Protein AF-A0A4Y7L667-F1 (afdb_monomer)

InterPro domains:
  IPR001005 SANT/Myb domain [PS50090] (50-89)
  IPR001005 SANT/Myb domain [SM00717] (44-91)
  IPR009057 Homedomain-like superfamily [SSF46689] (50-91)
  IPR017930 Myb domain [PS51294] (51-93)
  IPR047240 Pre-mRNA splicing factor component CDC5L/Cef1, second SANT/myb-like domain [cd11659] (50-92)
  IPR047242 Pre-mRNA splicing factor component CDC5L/Cef1 [PTHR45885] (50-177)

Foldseek 3Di:
DDDDDPDPDPDPDDDDPPDPPDDDDDDDDDDPDPDPQAPDPPACPDDDDPVLLVLLVVVCVVDPPPLCVSCVVSVHDSVVSVVSNVVVVCVVVPVPVPPPDVPPDDVPDADVVGDDPRPSNDPDDDDDPDDDPVVVVVVVVVVVVVVPPDDPVRVVVVVVVVVVVVVVVVVVVVVVVPD

Solvent-accessible surface area (backbone atoms only — not comparable to full-atom values): 12038 Å² total; per-residue (Å²): 136,83,90,82,82,94,82,86,82,89,88,79,88,82,91,79,92,84,69,92,82,77,82,80,85,85,80,84,91,77,82,88,71,93,50,93,64,71,78,68,84,83,58,81,84,70,76,86,49,70,70,57,51,54,50,49,55,51,46,48,71,75,44,69,92,44,44,67,62,52,14,65,73,73,67,50,54,39,66,60,51,48,59,48,50,50,52,53,50,39,64,70,70,67,56,63,96,73,67,82,48,100,80,63,80,57,90,85,56,76,54,94,90,55,77,70,95,61,66,56,76,52,79,82,74,82,79,68,93,76,70,54,70,67,60,51,48,52,52,52,51,51,52,53,56,71,70,56,79,72,52,71,69,54,53,50,53,54,51,51,52,53,53,50,52,52,50,52,50,52,52,51,50,52,52,68,77,57,120

Mean predicted aligned error: 16.85 Å

Nearest PDB structures (foldseek):
  8ro2-assembly1_L  TM=8.621E-01  e=1.641E-11  Homo sapiens
  6id1-assembly1_L  TM=8.630E-01  e=1.991E-11  Homo sapiens
  8ro0-assembly1_L  TM=8.306E-01  e=1.376E-10  Caenorhabditis elegans
  8ro1-assembly1_L  TM=8.067E-01  e=1.399E-09  Caenorhabditis elegans
  7b9v-assembly1_O  TM=8.726E-01  e=1.340E-04  Saccharomyces cerevisiae

Radius of gyration: 31.45 Å; Cα contacts (8 Å, |Δi|>4): 50; chains: 1; bounding box: 74×37×86 Å

pLDDT: mean 73.47, std 20.64, range [33.66, 97.5]

Organism: Papaver somniferum (NCBI:txid3469)

Structure (mmCIF, N/CA/C/O backbone):
data_AF-A0A4Y7L667-F1
#
_entry.id   AF-A0A4Y7L667-F1
#
loop_
_atom_site.group_PDB
_atom_site.id
_atom_site.type_symbol
_atom_site.label_atom_id
_atom_site.label_alt_id
_atom_site.label_comp_id
_atom_site.label_asym_id
_atom_site.label_entity_id
_atom_site.label_seq_id
_atom_site.pdbx_PDB_ins_code
_atom_site.Cartn_x
_atom_site.Cartn_y
_atom_site.Cartn_z
_atom_site.occupancy
_atom_site.B_iso_or_equiv
_atom_site.auth_seq_id
_atom_site.auth_comp_id
_atom_site.auth_asym_id
_atom_site.auth_atom_id
_atom_site.pdbx_PDB_model_num
ATOM 1 N N . MET A 1 1 ? -31.384 -23.086 54.975 1.00 34.12 1 MET A N 1
ATOM 2 C CA . MET A 1 1 ? -30.043 -23.575 54.600 1.00 34.12 1 MET A CA 1
ATOM 3 C C . MET A 1 1 ? -29.961 -23.589 53.085 1.00 34.12 1 MET A C 1
ATOM 5 O O . MET A 1 1 ? -30.818 -24.192 52.464 1.00 34.12 1 MET A O 1
ATOM 9 N N . ASN A 1 2 ? -28.959 -22.883 52.563 1.00 35.22 2 ASN A N 1
ATOM 10 C CA . ASN A 1 2 ? -28.368 -22.946 51.224 1.00 35.22 2 ASN A CA 1
ATOM 11 C C . ASN A 1 2 ? -29.239 -22.677 49.982 1.00 35.22 2 ASN A C 1
ATOM 13 O O . ASN A 1 2 ? -30.039 -23.487 49.528 1.00 35.22 2 ASN A O 1
ATOM 17 N N . PHE A 1 3 ? -28.945 -21.500 49.425 1.00 40.81 3 PHE A N 1
ATOM 18 C CA . PHE A 1 3 ? -29.174 -21.017 48.073 1.00 40.81 3 PHE A CA 1
ATOM 19 C C . PHE A 1 3 ? -28.638 -21.973 47.001 1.00 40.81 3 PHE A C 1
ATOM 21 O O . PHE A 1 3 ? -27.522 -22.471 47.133 1.00 40.81 3 PHE A O 1
ATOM 28 N N . SER A 1 4 ? -29.377 -22.111 45.897 1.00 39.78 4 SER A N 1
ATOM 29 C CA . SER A 1 4 ? -28.844 -22.189 44.526 1.00 39.78 4 SER A CA 1
ATOM 30 C C . SER A 1 4 ? -30.013 -22.101 43.543 1.00 39.78 4 SER A C 1
ATOM 32 O O . SER A 1 4 ? -30.680 -23.092 43.269 1.00 39.78 4 SER A O 1
ATOM 34 N N . ASN A 1 5 ? -30.289 -20.888 43.062 1.00 40.56 5 ASN A N 1
ATOM 35 C CA . ASN A 1 5 ? -31.185 -20.647 41.933 1.00 40.56 5 ASN A CA 1
ATOM 36 C C . ASN A 1 5 ? -30.332 -20.657 40.644 1.00 40.56 5 ASN A C 1
ATOM 38 O O . ASN A 1 5 ? -29.382 -19.872 40.571 1.00 40.56 5 ASN A O 1
ATOM 42 N N . PRO A 1 6 ? -30.592 -21.538 39.662 1.00 44.72 6 PRO A N 1
ATOM 43 C CA . PRO A 1 6 ? -29.789 -21.656 38.450 1.00 44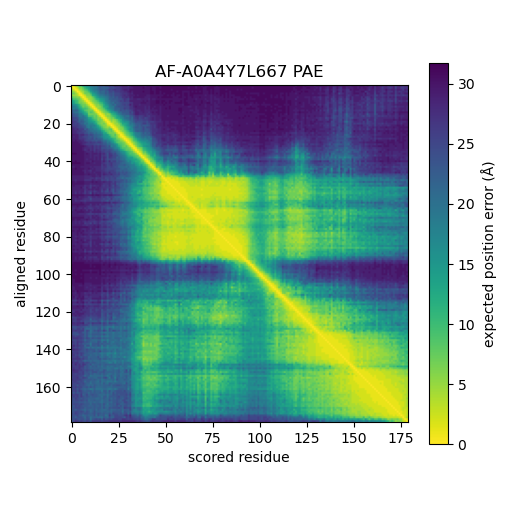.72 6 PRO A CA 1
ATOM 44 C C . PRO A 1 6 ? -30.289 -20.683 37.369 1.00 44.72 6 PRO A C 1
ATOM 46 O O . PRO A 1 6 ? -30.982 -21.075 36.439 1.00 44.72 6 PRO A O 1
ATOM 49 N N . GLU A 1 7 ? -29.921 -19.407 37.476 1.00 41.88 7 GLU A N 1
ATOM 50 C CA . GLU A 1 7 ? -30.155 -18.390 36.434 1.00 41.88 7 GLU A CA 1
ATOM 51 C C . GLU A 1 7 ? -28.829 -17.754 35.990 1.00 41.88 7 GLU A C 1
ATOM 53 O O . GLU A 1 7 ? -28.589 -16.570 36.183 1.00 41.88 7 GLU A O 1
ATOM 58 N N . LEU A 1 8 ? -27.926 -18.541 35.402 1.00 48.78 8 LEU A N 1
ATOM 59 C CA . LEU A 1 8 ? -26.775 -18.010 34.660 1.00 48.78 8 LEU A CA 1
ATOM 60 C C . LEU A 1 8 ? -26.368 -18.979 33.550 1.00 48.78 8 LEU A C 1
ATOM 62 O O . LEU A 1 8 ? -25.343 -19.644 33.627 1.00 48.78 8 LEU A O 1
ATOM 66 N N . GLN A 1 9 ? -27.195 -19.053 32.516 1.00 43.69 9 GLN A N 1
ATOM 67 C CA . GLN A 1 9 ? -26.834 -19.409 31.144 1.00 43.69 9 GLN A CA 1
ATOM 68 C C . GLN A 1 9 ? -28.092 -19.155 30.310 1.00 43.69 9 GLN A C 1
ATOM 70 O O . GLN A 1 9 ? -29.182 -19.469 30.771 1.00 43.69 9 GLN A O 1
ATOM 75 N N . ASN A 1 10 ? -27.946 -18.583 29.112 1.00 42.00 10 ASN A N 1
ATOM 76 C CA . ASN A 1 10 ? -29.001 -18.290 28.119 1.00 42.00 10 ASN A CA 1
ATOM 77 C C . ASN A 1 10 ? -29.462 -16.824 28.024 1.00 42.00 10 ASN A C 1
ATOM 79 O O . ASN A 1 10 ? -30.653 -16.561 27.919 1.00 42.00 10 ASN A O 1
ATOM 83 N N . MET A 1 11 ? -28.537 -15.863 27.946 1.00 37.81 11 MET A N 1
ATOM 84 C CA . MET A 1 11 ? -28.806 -14.585 27.262 1.00 37.81 11 MET A CA 1
ATOM 85 C C . MET A 1 11 ? -27.555 -14.112 26.513 1.00 37.81 11 MET A C 1
ATOM 87 O O . MET A 1 11 ? -26.950 -13.097 26.843 1.00 37.81 11 MET A O 1
ATOM 91 N N . THR A 1 12 ? -27.155 -14.860 25.485 1.00 41.09 12 THR A N 1
ATOM 92 C CA . THR A 1 12 ? -26.144 -14.412 24.520 1.00 41.09 12 THR A CA 1
ATOM 93 C C . THR A 1 12 ? -26.738 -14.510 23.117 1.00 41.09 12 THR A C 1
ATOM 95 O O . THR A 1 12 ? -26.912 -15.591 22.570 1.00 41.09 12 THR A O 1
ATOM 98 N N . VAL A 1 13 ? -27.043 -13.331 22.567 1.00 42.16 13 VAL A N 1
ATOM 99 C CA . VAL A 1 13 ? -27.114 -12.999 21.135 1.00 42.16 13 VAL A CA 1
ATOM 100 C C . VAL A 1 13 ? -28.155 -13.759 20.305 1.00 42.16 13 VAL A C 1
ATOM 102 O O . VAL A 1 13 ? -27.834 -14.643 19.519 1.00 42.16 13 VAL A O 1
ATOM 105 N N . THR A 1 14 ? -29.406 -13.306 20.365 1.00 48.34 14 THR A N 1
ATOM 106 C CA . THR A 1 14 ? -30.308 -13.394 19.207 1.00 48.34 14 THR A CA 1
ATOM 107 C C . THR A 1 14 ? -30.988 -12.040 19.000 1.00 48.34 14 THR A C 1
ATOM 109 O O . THR A 1 14 ? -31.267 -11.329 19.962 1.00 48.34 14 THR A O 1
ATOM 112 N N . SER A 1 15 ? -31.229 -11.699 17.734 1.00 43.53 15 SER A N 1
ATOM 113 C CA . SER A 1 15 ? -31.757 -10.436 17.182 1.00 43.53 15 SER A CA 1
ATOM 114 C C . SER A 1 15 ? -30.711 -9.344 16.901 1.00 43.53 15 SER A C 1
ATOM 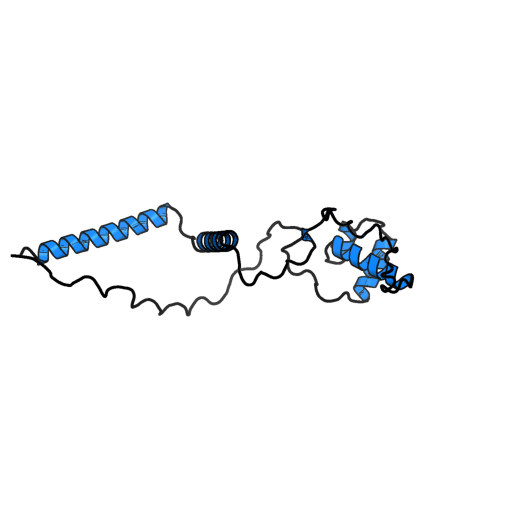116 O O . SER A 1 15 ? -30.155 -8.702 17.783 1.00 43.53 15 SER A O 1
ATOM 118 N N . GLY A 1 16 ? -30.426 -9.166 15.610 1.00 40.12 16 GLY A N 1
ATOM 119 C CA . GLY A 1 16 ? -29.479 -8.177 15.091 1.00 40.12 16 GLY A CA 1
ATOM 120 C C . GLY A 1 16 ? -28.890 -8.521 13.717 1.00 40.12 16 GLY A C 1
ATOM 121 O O . GLY A 1 16 ? -28.178 -7.703 13.148 1.00 40.12 16 GLY A O 1
ATOM 122 N N . LEU A 1 17 ? -29.196 -9.702 13.163 1.00 41.47 17 LEU A N 1
ATOM 123 C CA . LEU A 1 17 ? -28.811 -10.128 11.807 1.00 41.47 17 LEU A CA 1
ATOM 124 C C . LEU A 1 17 ? -29.807 -9.700 10.710 1.00 41.47 17 LEU A C 1
ATOM 126 O O . LEU A 1 17 ? -29.826 -10.284 9.634 1.00 41.47 17 LEU A O 1
ATOM 130 N N . GLU A 1 18 ? -30.596 -8.649 10.933 1.00 37.75 18 GLU A N 1
ATOM 131 C CA . GLU A 1 18 ? -31.487 -8.080 9.912 1.00 37.75 18 GLU A CA 1
ATOM 132 C C . GLU A 1 18 ? -31.238 -6.577 9.754 1.00 37.75 18 GLU A C 1
ATOM 134 O O . GLU A 1 18 ? -32.031 -5.737 10.167 1.00 37.75 18 GLU A O 1
ATOM 139 N N . SER A 1 19 ? -30.086 -6.216 9.184 1.00 40.22 19 SER A N 1
ATOM 140 C CA . SER A 1 19 ? -29.905 -4.896 8.543 1.00 40.22 19 SER A CA 1
ATOM 141 C C . SER A 1 19 ? -28.673 -4.780 7.640 1.00 40.22 19 SER A C 1
ATOM 143 O O . SER A 1 19 ? -28.334 -3.688 7.192 1.00 40.22 19 SER A O 1
ATOM 145 N N . LEU A 1 20 ? -28.006 -5.884 7.291 1.00 42.19 20 LEU A N 1
ATOM 146 C CA . LEU A 1 20 ? -26.882 -5.868 6.345 1.00 42.19 20 LEU A CA 1
ATOM 147 C C . LEU A 1 20 ? -27.336 -6.063 4.892 1.00 42.19 20 LEU A C 1
ATOM 149 O O . LEU A 1 20 ? -26.767 -6.878 4.175 1.00 42.19 20 LEU A O 1
ATOM 153 N N . HIS A 1 21 ? -28.361 -5.335 4.440 1.00 42.72 21 HIS A N 1
ATOM 154 C CA . HIS A 1 21 ? -28.756 -5.391 3.024 1.00 42.72 21 HIS A CA 1
ATOM 155 C C . HIS A 1 21 ? -29.062 -4.050 2.358 1.00 42.72 21 HIS A C 1
ATOM 157 O O . HIS A 1 21 ? -29.591 -4.018 1.252 1.00 42.72 21 HIS A O 1
ATOM 163 N N . TYR A 1 22 ? -28.668 -2.937 2.972 1.00 45.50 22 TYR A N 1
ATOM 164 C CA . TYR A 1 22 ? -28.760 -1.630 2.330 1.00 45.50 22 TYR A CA 1
ATOM 165 C C . TYR A 1 22 ? -27.565 -0.776 2.723 1.00 45.50 22 TYR A C 1
ATOM 167 O O . TYR A 1 22 ? -27.611 -0.104 3.735 1.00 45.50 22 TYR A O 1
ATOM 175 N N . PHE A 1 23 ? -26.487 -0.830 1.943 1.00 35.88 23 PHE A N 1
ATOM 176 C CA . PHE A 1 23 ? -25.650 0.332 1.615 1.00 35.88 23 PHE A CA 1
ATOM 177 C C . PHE A 1 23 ? -24.760 -0.065 0.435 1.00 35.88 23 PHE A C 1
ATOM 179 O O . PHE A 1 23 ? -23.574 -0.367 0.553 1.00 35.88 23 PHE A O 1
ATOM 186 N N . HIS A 1 24 ? -25.402 -0.134 -0.729 1.00 42.88 24 HIS A N 1
ATOM 187 C CA . HIS A 1 24 ? -24.717 -0.192 -2.007 1.00 42.88 24 HIS A CA 1
ATOM 188 C C . HIS A 1 24 ? -23.981 1.140 -2.223 1.00 42.88 24 HIS A C 1
ATOM 190 O O . HIS A 1 24 ? -24.572 2.207 -2.084 1.00 42.88 24 HIS A O 1
ATOM 196 N N . ALA A 1 25 ? -22.685 1.021 -2.505 1.00 50.41 25 ALA A N 1
ATOM 197 C CA . ALA A 1 25 ? -21.826 1.907 -3.283 1.00 50.41 25 ALA A CA 1
ATOM 198 C C . ALA A 1 25 ? -22.241 3.384 -3.449 1.00 50.41 25 ALA A C 1
ATOM 200 O O . ALA A 1 25 ? -23.166 3.702 -4.189 1.00 50.41 25 ALA A O 1
ATOM 201 N N . ASN A 1 26 ? -21.426 4.283 -2.890 1.00 46.47 26 ASN A N 1
ATOM 202 C CA . ASN A 1 26 ? -20.897 5.447 -3.612 1.00 46.47 26 ASN A CA 1
ATOM 203 C C . ASN A 1 26 ? -19.818 6.132 -2.760 1.00 46.47 26 ASN A C 1
ATOM 205 O O . ASN A 1 26 ? -20.113 7.020 -1.963 1.00 46.47 26 ASN A O 1
ATOM 209 N N . LEU A 1 27 ? -18.555 5.721 -2.925 1.00 39.09 27 LEU A N 1
ATOM 210 C CA . LEU A 1 27 ? -17.428 6.573 -2.542 1.00 39.09 27 LEU A CA 1
ATOM 211 C C . LEU A 1 27 ? -16.941 7.322 -3.790 1.00 39.09 27 LEU A C 1
ATOM 213 O O . LEU A 1 27 ? -16.578 6.670 -4.772 1.00 39.09 27 LEU A O 1
ATOM 217 N N . PRO A 1 28 ? -16.904 8.667 -3.770 1.00 38.81 28 PRO A N 1
ATOM 218 C CA . PRO A 1 28 ? -16.330 9.439 -4.851 1.00 38.81 28 PRO A CA 1
ATOM 219 C C . PRO A 1 28 ? -14.815 9.228 -4.894 1.00 38.81 28 PRO A C 1
ATOM 221 O O . PRO A 1 28 ? -14.070 9.449 -3.938 1.00 38.81 28 PRO A O 1
ATOM 224 N N . PHE A 1 29 ? -14.395 8.774 -6.064 1.00 46.88 29 PHE A N 1
ATOM 225 C CA . PHE A 1 29 ? -13.050 8.768 -6.599 1.00 46.88 29 PHE A CA 1
ATOM 226 C C . PHE A 1 29 ? -12.396 10.151 -6.432 1.00 46.88 29 PHE A C 1
ATOM 228 O O . PHE A 1 29 ? -12.760 11.063 -7.157 1.00 46.88 29 PHE A O 1
ATOM 235 N N . THR A 1 30 ? -11.478 10.307 -5.470 1.00 43.84 30 THR A N 1
ATOM 236 C CA . THR A 1 30 ? -10.195 11.045 -5.579 1.00 43.84 30 THR A CA 1
ATOM 237 C C . THR A 1 30 ? -9.517 11.117 -4.204 1.00 43.84 30 THR A C 1
ATOM 239 O O . THR A 1 30 ? -9.549 12.142 -3.527 1.00 43.84 30 THR A O 1
ATOM 242 N N . ALA A 1 31 ? -8.859 10.039 -3.777 1.00 33.66 31 ALA A N 1
ATOM 243 C CA . ALA A 1 31 ? -7.855 10.130 -2.720 1.00 33.66 31 ALA A CA 1
ATOM 244 C C . ALA A 1 31 ? -6.478 10.186 -3.387 1.00 33.66 31 ALA A C 1
ATOM 246 O O . ALA A 1 31 ? -5.959 9.182 -3.874 1.00 33.66 31 ALA A O 1
ATOM 247 N N . LYS A 1 32 ? -5.899 11.389 -3.447 1.00 43.53 32 LYS A N 1
ATOM 248 C CA . LYS A 1 32 ? -4.503 11.615 -3.831 1.00 43.53 32 LYS A CA 1
ATOM 249 C C . LYS A 1 32 ? -3.617 11.102 -2.690 1.00 43.53 32 LYS A C 1
ATOM 251 O O . LYS A 1 32 ? 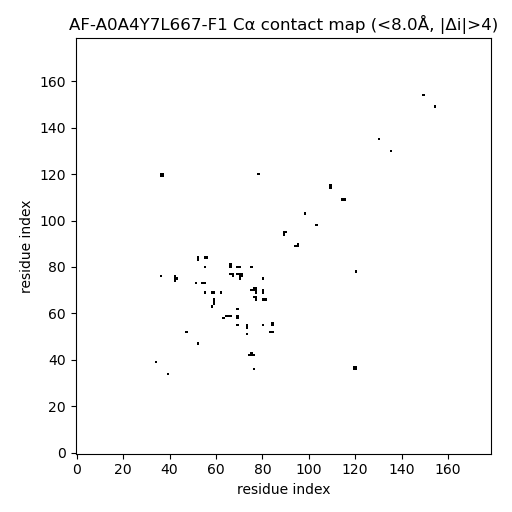-3.176 11.874 -1.848 1.00 43.53 32 LYS A O 1
ATOM 256 N N . LEU A 1 33 ? -3.416 9.788 -2.617 1.00 39.00 33 LEU A N 1
ATOM 257 C CA . LEU A 1 33 ? -2.469 9.193 -1.680 1.00 39.00 33 LEU A CA 1
ATOM 258 C C . LEU A 1 33 ? -1.057 9.361 -2.248 1.00 39.00 33 LEU A C 1
ATOM 260 O O . LEU A 1 33 ? -0.720 8.830 -3.307 1.00 39.00 33 LEU A O 1
ATOM 264 N N . GLY A 1 34 ? -0.255 10.166 -1.550 1.00 40.50 34 GLY A N 1
ATOM 265 C CA . GLY A 1 34 ? 1.173 10.318 -1.786 1.00 40.50 34 GLY A CA 1
ATOM 266 C C . GLY A 1 34 ? 1.885 8.998 -1.515 1.00 40.50 34 GLY A C 1
ATOM 267 O O . GLY A 1 34 ? 2.142 8.645 -0.372 1.00 40.50 34 GLY A O 1
ATOM 268 N N . GLY A 1 35 ? 2.168 8.273 -2.587 1.00 43.62 35 GLY A N 1
ATOM 269 C CA . GLY A 1 35 ? 2.917 7.024 -2.596 1.00 43.62 35 GLY A CA 1
ATOM 270 C C . GLY A 1 35 ? 3.403 6.785 -4.016 1.00 43.62 35 GLY A C 1
ATOM 271 O O . GLY A 1 35 ? 2.891 5.921 -4.727 1.00 43.62 35 GLY A O 1
ATOM 272 N N . ALA A 1 36 ? 4.316 7.641 -4.477 1.00 53.16 36 ALA A N 1
ATOM 273 C CA . ALA A 1 36 ? 4.997 7.417 -5.740 1.00 53.16 36 ALA A CA 1
ATOM 274 C C . ALA A 1 36 ? 5.798 6.116 -5.605 1.00 53.16 36 ALA A C 1
ATOM 276 O O . ALA A 1 36 ? 6.613 6.008 -4.696 1.00 53.16 36 ALA A O 1
ATOM 277 N N . ASN A 1 37 ? 5.549 5.167 -6.512 1.00 54.69 37 ASN A N 1
ATOM 278 C CA . ASN A 1 37 ? 6.310 3.927 -6.729 1.00 54.69 37 ASN A CA 1
ATOM 279 C C . ASN A 1 37 ? 5.826 2.635 -6.038 1.00 54.69 37 ASN A C 1
ATOM 281 O O . ASN A 1 37 ? 6.630 1.731 -5.879 1.00 54.69 37 ASN A O 1
ATOM 285 N N . GLY A 1 38 ? 4.538 2.461 -5.707 1.00 50.97 38 GLY A N 1
ATOM 286 C CA . GLY A 1 38 ? 4.094 1.106 -5.309 1.00 50.97 38 GLY A CA 1
ATOM 287 C C . GLY A 1 38 ? 2.597 0.821 -5.219 1.00 50.97 38 GLY A C 1
ATOM 288 O O . GLY A 1 38 ? 2.191 -0.321 -5.404 1.00 50.97 38 GLY A O 1
ATOM 289 N N . LEU A 1 39 ? 1.751 1.829 -4.982 1.00 49.50 39 LEU A N 1
ATOM 290 C CA . LEU A 1 39 ? 0.321 1.599 -4.696 1.00 49.50 39 LEU A CA 1
ATOM 291 C C . LEU A 1 39 ? -0.646 2.354 -5.623 1.00 49.50 39 LEU A C 1
ATOM 293 O O . LEU A 1 39 ? -1.848 2.391 -5.374 1.00 49.50 39 LEU A O 1
ATOM 297 N N . ILE A 1 40 ? -0.150 2.924 -6.724 1.00 52.06 40 ILE A N 1
ATOM 298 C CA . ILE A 1 40 ? -0.985 3.585 -7.734 1.00 52.06 40 ILE A CA 1
ATOM 299 C C . ILE A 1 40 ? -1.347 2.561 -8.818 1.00 52.06 40 ILE A C 1
ATOM 301 O O . ILE A 1 40 ? -0.554 2.268 -9.710 1.00 52.06 40 ILE A O 1
ATOM 305 N N . LEU A 1 41 ? -2.561 2.016 -8.768 1.00 48.50 41 LEU A N 1
ATOM 306 C CA . LEU A 1 41 ? -3.203 1.424 -9.947 1.00 48.50 41 LEU A CA 1
ATOM 307 C C . LEU A 1 41 ? -4.012 2.545 -10.615 1.00 48.50 41 LEU A C 1
ATOM 309 O O . LEU A 1 41 ? -4.896 3.098 -9.964 1.00 48.50 41 LEU A O 1
ATOM 313 N N . PRO A 1 42 ? -3.661 2.952 -11.852 1.00 50.03 42 PRO A N 1
ATOM 314 C CA . PRO A 1 42 ? -3.638 2.063 -13.007 1.00 50.03 42 PRO A CA 1
ATOM 315 C C . PRO A 1 42 ? -2.362 2.236 -13.849 1.00 50.03 42 PRO A C 1
ATOM 317 O O . PRO A 1 42 ? -2.369 2.872 -14.899 1.00 50.03 42 PRO A O 1
ATOM 320 N N . LEU A 1 43 ? -1.245 1.645 -13.430 1.00 55.78 43 LEU A N 1
ATOM 321 C CA . LEU A 1 43 ? -0.160 1.389 -14.377 1.00 55.78 43 LEU A CA 1
ATOM 322 C C . LEU A 1 43 ? -0.566 0.206 -15.258 1.00 55.78 43 LEU A C 1
ATOM 324 O O . LEU A 1 43 ? -0.940 -0.843 -14.728 1.00 55.78 43 LEU A O 1
ATOM 328 N N . LYS A 1 44 ? -0.520 0.384 -16.590 1.00 58.00 44 LYS A N 1
ATOM 329 C CA . LYS A 1 44 ? -0.651 -0.682 -17.600 1.00 58.00 44 LYS A CA 1
ATOM 330 C C . LYS A 1 44 ? 0.350 -1.797 -17.269 1.00 58.00 44 LYS A C 1
ATOM 332 O O . LYS A 1 44 ? 1.477 -1.805 -17.744 1.00 58.00 44 LYS A O 1
ATOM 337 N N . ARG A 1 45 ? -0.060 -2.738 -16.417 1.00 57.28 45 ARG A N 1
ATOM 338 C CA . ARG A 1 45 ? 0.685 -3.970 -16.117 1.00 57.28 45 ARG A CA 1
ATOM 339 C C . ARG A 1 45 ? 0.645 -4.943 -17.293 1.00 57.28 45 ARG A C 1
ATOM 341 O O . ARG A 1 45 ? 1.412 -5.896 -17.330 1.00 57.28 45 ARG A O 1
ATOM 348 N N . LEU A 1 46 ? -0.266 -4.709 -18.233 1.00 52.12 46 LEU A N 1
ATOM 349 C CA . LEU A 1 46 ? -0.566 -5.614 -19.323 1.00 52.12 46 LEU A CA 1
ATOM 350 C C . LEU A 1 46 ? -0.080 -5.004 -20.630 1.00 52.12 46 LEU A C 1
ATOM 352 O O . LEU A 1 46 ? -0.712 -4.102 -21.166 1.00 52.12 46 LEU A O 1
ATOM 356 N N . LEU A 1 47 ? 1.032 -5.574 -21.093 1.00 56.41 47 LEU A N 1
ATOM 357 C CA . LEU A 1 47 ? 1.542 -5.576 -22.461 1.00 56.41 47 LEU A CA 1
ATOM 358 C C . LEU A 1 47 ? 1.924 -4.207 -23.034 1.00 56.41 47 LEU A C 1
ATOM 360 O O . LEU A 1 47 ? 1.173 -3.239 -23.058 1.00 56.41 47 LEU A O 1
ATOM 364 N N . ASN A 1 48 ? 3.146 -4.155 -23.544 1.00 67.62 48 ASN A N 1
ATOM 365 C CA . ASN A 1 48 ? 3.653 -2.984 -24.237 1.00 67.62 48 ASN A CA 1
ATOM 366 C C . ASN A 1 48 ? 3.138 -3.056 -25.667 1.00 67.62 48 ASN A C 1
ATOM 368 O O . ASN A 1 48 ? 3.396 -4.037 -26.368 1.00 67.62 48 ASN A O 1
ATOM 372 N N . GLY A 1 49 ? 2.354 -2.057 -26.066 1.00 78.44 49 GLY A N 1
ATOM 373 C CA . GLY A 1 49 ? 1.939 -1.932 -27.456 1.00 78.44 49 GLY A CA 1
ATOM 374 C C . GLY A 1 49 ? 3.142 -1.562 -28.321 1.00 78.44 49 GLY A C 1
ATOM 375 O O . GLY A 1 49 ? 3.996 -0.791 -27.889 1.00 78.44 49 GLY A O 1
ATOM 376 N N . ARG A 1 50 ? 3.187 -2.053 -29.563 1.00 82.12 50 ARG A N 1
ATOM 377 C CA . ARG A 1 50 ? 4.242 -1.705 -30.531 1.00 82.12 50 ARG A CA 1
ATOM 378 C C . ARG A 1 50 ? 4.431 -0.187 -30.677 1.00 82.12 50 ARG A C 1
ATOM 380 O O . ARG A 1 50 ? 5.551 0.303 -30.676 1.00 82.12 50 ARG A O 1
ATOM 387 N N . GLU A 1 51 ? 3.332 0.562 -30.715 1.00 84.50 51 GLU A N 1
ATOM 388 C CA . GLU A 1 51 ? 3.338 2.029 -30.794 1.00 84.50 51 GLU A CA 1
ATOM 389 C C . GLU A 1 51 ? 3.947 2.700 -29.544 1.00 84.50 51 GLU A C 1
ATOM 391 O O . GLU A 1 51 ? 4.506 3.793 -29.613 1.00 84.50 51 GLU A O 1
ATOM 396 N N . GLU A 1 52 ? 3.819 2.078 -28.369 1.00 86.44 52 GLU A N 1
ATOM 397 C CA . GLU A 1 52 ? 4.427 2.583 -27.132 1.00 86.44 52 GLU A CA 1
ATOM 398 C C . GLU A 1 52 ? 5.940 2.341 -27.131 1.00 86.44 52 GLU A C 1
ATOM 400 O O . GLU A 1 52 ? 6.691 3.209 -26.688 1.00 86.44 52 GLU A O 1
ATOM 405 N N . ASP A 1 53 ? 6.391 1.208 -27.676 1.00 88.44 53 ASP A N 1
ATOM 406 C CA . ASP A 1 53 ? 7.815 0.895 -27.827 1.00 88.44 53 ASP A CA 1
ATOM 407 C C . ASP A 1 53 ? 8.500 1.807 -28.851 1.00 88.44 53 ASP A C 1
ATOM 409 O O . ASP A 1 53 ? 9.590 2.315 -28.595 1.00 88.44 53 ASP A O 1
ATOM 413 N N . GLU A 1 54 ? 7.853 2.068 -29.989 1.00 89.62 54 GLU A N 1
ATOM 414 C CA . GLU A 1 54 ? 8.368 2.985 -31.014 1.00 89.62 54 GLU A CA 1
ATOM 415 C C . GLU A 1 54 ? 8.509 4.412 -30.456 1.00 89.62 54 GLU A C 1
ATOM 417 O O . GLU A 1 54 ? 9.548 5.057 -30.627 1.00 89.62 54 GLU A O 1
ATOM 422 N N . ARG A 1 55 ? 7.509 4.885 -29.696 1.00 89.50 55 ARG A N 1
ATOM 423 C CA . ARG A 1 55 ? 7.579 6.173 -28.986 1.00 89.50 55 ARG A CA 1
ATOM 424 C C . ARG A 1 55 ? 8.676 6.200 -27.923 1.00 89.50 55 ARG A C 1
ATOM 426 O O . ARG A 1 55 ? 9.374 7.206 -27.808 1.00 89.50 55 ARG A O 1
ATOM 433 N N . LEU A 1 56 ? 8.854 5.114 -27.169 1.00 91.31 56 LEU A N 1
ATOM 434 C CA . LEU A 1 56 ? 9.914 4.987 -26.167 1.00 91.31 56 LEU A CA 1
ATOM 435 C C . LEU A 1 56 ? 11.309 5.096 -26.800 1.00 91.31 56 LEU A C 1
ATOM 437 O O . LEU A 1 56 ? 12.140 5.852 -26.298 1.00 91.31 56 LEU A O 1
ATOM 441 N N . LEU A 1 57 ? 11.546 4.392 -27.911 1.00 90.62 57 LEU A N 1
ATOM 442 C CA . LEU A 1 57 ? 12.816 4.423 -28.644 1.00 90.62 57 LEU A CA 1
ATOM 443 C C . LEU A 1 57 ? 13.096 5.794 -29.271 1.00 90.62 57 LEU A C 1
ATOM 445 O O . LEU A 1 57 ? 14.232 6.268 -29.256 1.00 90.62 57 LEU A O 1
ATOM 449 N N . HIS A 1 58 ? 12.069 6.458 -29.803 1.00 91.44 58 HIS A N 1
ATOM 450 C CA . HIS A 1 58 ? 12.224 7.808 -30.335 1.00 91.44 58 HIS A CA 1
ATOM 451 C C . HIS A 1 58 ? 12.604 8.805 -29.232 1.00 91.44 58 HIS A C 1
ATOM 453 O O . HIS A 1 58 ? 13.587 9.537 -29.357 1.00 91.44 58 HIS A O 1
ATOM 459 N N . LEU A 1 59 ? 11.855 8.811 -28.126 1.00 91.81 59 LEU A N 1
ATOM 460 C CA . LEU A 1 59 ? 12.081 9.749 -27.028 1.00 91.81 59 LEU A CA 1
ATOM 461 C C . LEU A 1 59 ? 13.432 9.526 -26.339 1.00 91.81 59 LEU A C 1
ATOM 463 O O . LEU A 1 59 ? 14.086 10.508 -25.988 1.00 91.81 59 LEU A O 1
ATOM 467 N N . SER A 1 60 ? 13.890 8.278 -26.192 1.00 91.19 60 SER A N 1
ATOM 468 C CA . SER A 1 60 ? 15.213 7.989 -25.619 1.00 91.19 60 SER A CA 1
ATOM 469 C C . SER A 1 60 ? 16.358 8.483 -26.506 1.00 91.19 60 SER A C 1
ATOM 471 O O . SER A 1 60 ? 17.412 8.867 -25.994 1.00 91.19 60 SER A O 1
ATOM 473 N N . LYS A 1 61 ? 16.145 8.533 -27.827 1.00 91.00 61 LYS A N 1
ATOM 474 C CA . LYS A 1 61 ? 17.109 9.092 -28.777 1.00 91.00 61 LYS A CA 1
ATOM 475 C C . LYS A 1 61 ? 17.153 10.622 -28.743 1.00 91.00 61 LYS A C 1
ATOM 477 O O . LYS A 1 61 ? 18.234 11.186 -28.888 1.00 91.00 61 LYS A O 1
ATOM 482 N N . VAL A 1 62 ? 16.003 11.279 -28.569 1.00 92.25 62 VAL A N 1
ATOM 483 C CA . VAL A 1 62 ? 15.883 12.751 -28.556 1.00 92.25 62 VAL A CA 1
ATOM 484 C C . VAL A 1 62 ? 16.306 13.349 -27.210 1.00 92.25 62 VAL A C 1
ATOM 486 O O . VAL A 1 62 ? 16.943 14.400 -27.179 1.00 92.25 62 VAL A O 1
ATOM 489 N N . MET A 1 63 ? 15.987 12.685 -26.097 1.00 87.31 63 MET A N 1
ATOM 490 C CA . MET A 1 63 ? 16.312 13.130 -24.739 1.00 87.31 63 MET A CA 1
ATOM 491 C C . MET A 1 63 ? 17.058 12.020 -23.982 1.00 87.31 63 MET A C 1
ATOM 493 O O . MET A 1 63 ? 16.434 11.250 -23.244 1.00 87.31 63 MET A O 1
ATOM 497 N N . PRO A 1 64 ? 18.391 11.908 -24.137 1.00 89.06 64 PRO A N 1
ATOM 498 C CA . PRO A 1 64 ? 19.156 10.854 -23.481 1.00 89.06 64 PRO A CA 1
ATOM 499 C C . PRO A 1 64 ? 19.057 10.976 -21.955 1.00 89.06 64 PRO A C 1
ATOM 501 O O . PRO A 1 64 ? 19.068 12.082 -21.418 1.00 89.06 64 PRO A O 1
ATOM 504 N N . SER A 1 65 ? 18.930 9.831 -21.274 1.00 83.75 65 SER A N 1
ATOM 505 C CA . SER A 1 65 ? 18.894 9.675 -19.805 1.00 83.75 65 SER A CA 1
ATOM 506 C C . SER A 1 65 ? 17.835 10.486 -19.027 1.00 83.75 65 SER A C 1
ATOM 508 O O . SER A 1 65 ? 17.849 10.494 -17.795 1.00 83.75 65 SER A O 1
ATOM 510 N N . GLN A 1 66 ? 16.837 11.076 -19.698 1.00 91.69 66 GLN A N 1
ATOM 511 C CA . GLN A 1 66 ? 15.733 11.820 -19.065 1.00 91.69 66 GLN A CA 1
ATOM 512 C C . GLN A 1 66 ? 14.494 10.951 -18.790 1.00 91.69 66 GLN A C 1
ATOM 514 O O . GLN A 1 66 ? 13.362 11.291 -19.142 1.00 91.69 66 GLN A O 1
ATOM 519 N N . TRP A 1 67 ? 14.690 9.814 -18.124 1.00 89.94 67 TRP A N 1
ATOM 520 C CA . TRP A 1 67 ? 13.649 8.792 -17.957 1.00 89.94 67 TRP A CA 1
ATOM 521 C C . TRP A 1 67 ? 12.395 9.270 -17.221 1.00 89.94 67 TRP A C 1
ATOM 523 O O . TRP A 1 67 ? 11.301 8.852 -17.581 1.00 89.94 67 TRP A O 1
ATOM 533 N N . LYS A 1 68 ? 12.519 10.196 -16.260 1.00 88.94 68 LYS A N 1
ATOM 534 C CA . LYS A 1 68 ? 11.361 10.789 -15.562 1.00 88.94 68 LYS A CA 1
ATOM 535 C C . LYS A 1 68 ? 10.431 11.539 -16.520 1.00 88.94 68 LYS A C 1
ATOM 537 O O . LYS A 1 68 ? 9.214 11.378 -16.454 1.00 88.94 68 LYS A O 1
ATOM 542 N N . THR A 1 69 ? 11.006 12.308 -17.438 1.00 89.44 69 THR A N 1
ATOM 543 C CA . THR A 1 69 ? 10.273 13.086 -18.446 1.00 89.44 69 THR A CA 1
ATOM 544 C C . THR A 1 69 ? 9.655 12.175 -19.506 1.00 89.44 69 THR A C 1
ATOM 546 O O . THR A 1 69 ? 8.478 12.314 -19.849 1.00 89.44 69 THR A O 1
ATOM 549 N N . ILE A 1 70 ? 10.424 11.193 -19.985 1.00 89.38 70 ILE A N 1
ATOM 550 C CA . ILE A 1 70 ? 9.957 10.210 -20.970 1.00 89.38 70 ILE A CA 1
ATOM 551 C C . ILE A 1 70 ? 8.785 9.401 -20.399 1.00 89.38 70 ILE A C 1
ATOM 553 O O . ILE A 1 70 ? 7.742 9.267 -21.037 1.00 89.38 70 ILE A O 1
ATOM 557 N N . ALA A 1 71 ? 8.915 8.928 -19.160 1.00 87.38 71 ALA A N 1
ATOM 558 C CA . ALA A 1 71 ? 7.896 8.137 -18.484 1.00 87.38 71 ALA A CA 1
ATOM 559 C C . ALA A 1 71 ? 6.604 8.928 -18.237 1.00 87.38 71 ALA A C 1
ATOM 561 O O . ALA A 1 71 ? 5.512 8.412 -18.478 1.00 87.38 71 ALA A O 1
ATOM 562 N N . SER A 1 72 ? 6.727 10.209 -17.866 1.00 87.69 72 SER A N 1
ATOM 563 C CA . SER A 1 72 ? 5.587 11.127 -17.748 1.00 87.69 72 SER A CA 1
ATOM 564 C C . SER A 1 72 ? 4.834 11.301 -19.071 1.00 87.69 72 SER A C 1
ATOM 566 O O . SER A 1 72 ? 3.615 11.444 -19.066 1.00 87.69 72 SER A O 1
ATOM 568 N N . THR A 1 73 ? 5.539 11.270 -20.202 1.00 86.75 73 THR A N 1
ATOM 569 C CA . THR A 1 73 ? 4.941 11.413 -21.541 1.00 86.75 73 THR A CA 1
ATOM 570 C C . THR A 1 73 ? 4.230 10.132 -21.994 1.00 86.75 73 THR A C 1
ATOM 572 O O . THR A 1 73 ? 3.179 10.193 -22.626 1.00 86.75 73 THR A O 1
ATOM 575 N N . ILE A 1 74 ? 4.781 8.963 -21.655 1.00 84.75 74 ILE A N 1
ATOM 576 C CA . ILE A 1 74 ? 4.237 7.644 -22.031 1.00 84.75 74 ILE A CA 1
ATOM 577 C C . ILE A 1 74 ? 3.136 7.178 -21.053 1.00 84.75 74 ILE A C 1
ATOM 579 O O . ILE A 1 74 ? 2.352 6.286 -21.374 1.00 84.75 74 ILE A O 1
ATOM 583 N N . GLY A 1 75 ? 3.043 7.787 -19.866 1.00 83.94 75 GLY A N 1
ATOM 584 C CA . GLY A 1 75 ? 2.071 7.417 -18.832 1.00 83.94 75 GLY A CA 1
ATOM 585 C C . GLY A 1 75 ? 2.468 6.157 -18.058 1.00 83.94 75 GLY A C 1
ATOM 586 O O . GLY A 1 75 ? 1.612 5.350 -17.695 1.00 83.94 75 GLY A O 1
ATOM 587 N N . ARG A 1 76 ? 3.773 5.957 -17.837 1.00 82.88 76 ARG A N 1
ATOM 588 C CA . ARG A 1 76 ? 4.348 4.801 -17.125 1.00 82.88 76 ARG A CA 1
ATOM 589 C C . ARG A 1 76 ? 5.355 5.249 -16.068 1.00 82.88 76 ARG A C 1
ATOM 591 O O . ARG A 1 76 ? 5.668 6.432 -15.972 1.00 82.88 76 ARG A O 1
ATOM 598 N N . THR A 1 77 ? 5.860 4.319 -15.260 1.00 84.62 77 THR A N 1
ATOM 599 C CA . THR A 1 77 ? 6.925 4.622 -14.291 1.00 84.62 77 THR A CA 1
ATOM 600 C C . THR A 1 77 ? 8.285 4.643 -14.989 1.00 84.62 77 THR A C 1
ATOM 602 O O . THR A 1 77 ? 8.529 3.865 -15.908 1.00 84.62 77 THR A O 1
ATOM 605 N N . SER A 1 78 ? 9.196 5.501 -14.521 1.00 86.06 78 SER A N 1
ATOM 606 C CA . SER A 1 78 ? 10.564 5.610 -15.061 1.00 86.06 78 SER A CA 1
ATOM 607 C C . SER A 1 78 ? 11.297 4.268 -15.096 1.00 86.06 78 SER A C 1
ATOM 609 O O . SER A 1 78 ? 11.917 3.954 -16.105 1.00 86.06 78 SER A O 1
ATOM 611 N N . SER A 1 79 ? 11.172 3.461 -14.036 1.00 82.38 79 SER A N 1
ATOM 612 C CA . SER A 1 79 ? 11.754 2.114 -13.964 1.00 82.38 79 SER A CA 1
ATOM 613 C C . SER A 1 79 ? 11.239 1.205 -15.080 1.00 82.38 79 SER A C 1
ATOM 615 O O . SER A 1 79 ? 12.026 0.633 -15.817 1.00 82.38 79 SER A O 1
ATOM 617 N N . GLN A 1 80 ? 9.924 1.172 -15.307 1.00 84.62 80 GLN A N 1
ATOM 618 C CA . GLN A 1 80 ? 9.322 0.361 -16.371 1.00 84.62 80 GLN A CA 1
ATOM 619 C C . GLN A 1 80 ? 9.788 0.769 -17.775 1.00 84.62 80 GLN A C 1
ATOM 621 O O . GLN A 1 80 ? 9.923 -0.083 -18.653 1.00 84.62 80 GLN A O 1
ATOM 626 N N . CYS A 1 81 ? 9.989 2.071 -18.008 1.00 87.62 81 CYS A N 1
ATOM 627 C CA . CYS A 1 81 ? 10.519 2.576 -19.273 1.00 87.62 81 CYS A CA 1
ATOM 628 C C . CYS A 1 81 ? 11.974 2.144 -19.489 1.00 87.62 81 CYS A C 1
ATOM 630 O O . CYS A 1 81 ? 12.311 1.749 -20.602 1.00 87.62 81 CYS A O 1
ATOM 632 N N . ILE A 1 82 ? 12.801 2.177 -18.439 1.00 87.62 82 ILE A N 1
ATOM 633 C CA . ILE A 1 82 ? 14.194 1.710 -18.481 1.00 87.62 82 ILE A CA 1
ATOM 634 C C . ILE A 1 82 ? 14.229 0.201 -18.756 1.00 87.62 82 ILE A C 1
ATOM 636 O O . ILE A 1 82 ? 14.796 -0.212 -19.765 1.00 87.62 82 ILE A O 1
ATOM 640 N N . ASP A 1 83 ? 13.513 -0.602 -17.963 1.00 85.50 83 ASP A N 1
ATOM 641 C CA . ASP A 1 83 ? 13.476 -2.065 -18.102 1.00 85.50 83 ASP A CA 1
ATOM 642 C C . ASP A 1 83 ? 13.007 -2.509 -19.495 1.00 85.50 83 ASP A C 1
ATOM 644 O O . ASP A 1 83 ? 13.470 -3.511 -20.045 1.00 85.50 83 ASP A O 1
ATOM 648 N N . ARG A 1 84 ? 12.031 -1.799 -20.081 1.00 86.88 84 ARG A N 1
ATOM 649 C CA . ARG A 1 84 ? 11.555 -2.096 -21.439 1.00 86.88 84 ARG A CA 1
ATOM 650 C C . ARG A 1 84 ? 12.572 -1.678 -22.492 1.00 86.88 84 ARG A C 1
ATOM 652 O O . ARG A 1 84 ? 12.778 -2.436 -23.434 1.00 86.88 84 ARG A O 1
ATOM 659 N N . TYR A 1 85 ? 13.171 -0.499 -22.356 1.00 88.50 85 TYR A N 1
ATOM 660 C CA . TYR A 1 85 ? 14.182 -0.022 -23.292 1.00 88.50 85 TYR A CA 1
ATOM 661 C C . TYR A 1 85 ? 15.368 -0.990 -23.367 1.00 88.50 85 TYR A C 1
ATOM 663 O O . TYR A 1 85 ? 15.766 -1.370 -24.464 1.00 88.50 85 TYR A O 1
ATOM 671 N N . GLU A 1 86 ? 15.857 -1.470 -22.223 1.00 86.62 86 GLU A N 1
ATOM 672 C CA . GLU A 1 86 ? 16.934 -2.464 -22.162 1.00 86.62 86 GLU A CA 1
ATOM 673 C C . GLU A 1 86 ? 16.547 -3.774 -22.856 1.00 86.62 86 GLU A C 1
ATOM 675 O O . GLU A 1 86 ? 17.264 -4.229 -23.741 1.00 86.62 86 GLU A O 1
ATOM 680 N N . LYS A 1 87 ? 15.351 -4.311 -22.581 1.00 85.12 87 LYS A N 1
ATOM 681 C CA . LYS A 1 87 ? 14.847 -5.518 -23.265 1.00 85.12 87 LYS A CA 1
ATOM 682 C C . LYS A 1 87 ? 14.762 -5.365 -24.786 1.00 85.12 87 LYS A C 1
ATOM 684 O O . LYS A 1 87 ? 14.959 -6.339 -25.506 1.00 85.12 87 LYS A O 1
ATOM 689 N N . LEU A 1 88 ? 14.428 -4.170 -25.281 1.00 87.81 88 LEU A N 1
ATOM 690 C CA . LEU A 1 88 ? 14.388 -3.887 -26.720 1.00 87.81 88 LEU A CA 1
ATOM 691 C C . LEU A 1 88 ? 15.797 -3.835 -27.326 1.00 87.81 88 LEU A C 1
ATOM 693 O O . LEU A 1 88 ? 15.981 -4.298 -28.450 1.00 87.81 88 LEU A O 1
ATOM 697 N N . LEU A 1 89 ? 16.783 -3.311 -26.589 1.00 86.12 89 LEU A N 1
ATOM 698 C CA . LEU A 1 89 ? 18.185 -3.331 -27.007 1.00 86.12 89 LEU A CA 1
ATOM 699 C C . LEU A 1 89 ? 18.755 -4.752 -27.014 1.00 86.12 89 LEU A C 1
ATOM 701 O O . LEU A 1 89 ? 19.383 -5.138 -27.996 1.00 86.12 89 LEU A O 1
ATOM 705 N N . ASP A 1 90 ? 18.498 -5.541 -25.970 1.00 82.81 90 ASP A N 1
ATOM 706 C CA . ASP A 1 90 ? 18.978 -6.925 -25.870 1.00 82.81 90 ASP A CA 1
ATOM 707 C C . ASP A 1 90 ? 18.418 -7.791 -27.010 1.00 82.81 90 ASP A C 1
ATOM 709 O O . ASP A 1 90 ? 19.164 -8.521 -27.666 1.00 82.81 90 ASP A O 1
ATOM 713 N N . ALA A 1 91 ? 17.123 -7.636 -27.317 1.00 82.75 91 ALA A N 1
ATOM 714 C CA . ALA A 1 91 ? 16.475 -8.314 -28.440 1.00 82.75 91 ALA A CA 1
ATOM 715 C C . ALA A 1 91 ? 17.054 -7.903 -29.808 1.00 82.75 91 ALA A C 1
ATOM 717 O O . ALA A 1 91 ? 17.119 -8.726 -30.719 1.00 82.75 91 ALA A O 1
ATOM 718 N N . ALA A 1 92 ? 17.482 -6.646 -29.969 1.00 80.38 92 ALA A N 1
ATOM 719 C CA . ALA A 1 92 ? 18.092 -6.153 -31.206 1.00 80.38 92 ALA A CA 1
ATOM 720 C C . ALA A 1 92 ? 19.560 -6.588 -31.367 1.00 80.38 92 ALA A C 1
ATOM 722 O O . ALA A 1 92 ? 20.023 -6.786 -32.489 1.00 80.38 92 ALA A O 1
ATOM 723 N N . CYS A 1 93 ? 20.285 -6.759 -30.260 1.00 74.88 93 CYS A N 1
ATOM 724 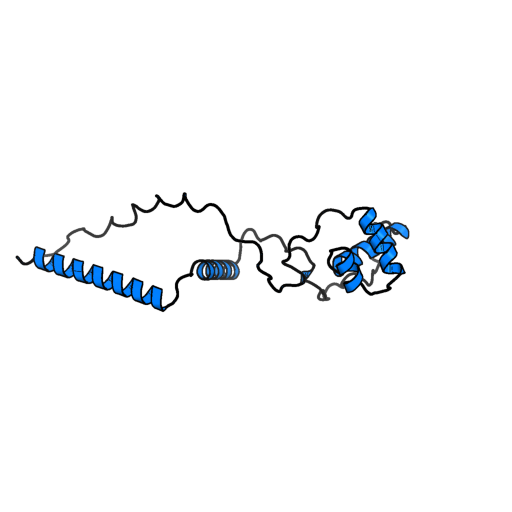C CA . CYS A 1 93 ? 21.679 -7.203 -30.248 1.00 74.88 93 CYS A CA 1
ATOM 725 C C . CYS A 1 93 ? 21.849 -8.717 -30.470 1.00 74.88 93 CYS A C 1
ATOM 727 O O . CYS A 1 93 ? 22.982 -9.191 -30.503 1.00 74.88 93 CYS A O 1
ATOM 729 N N . GLY A 1 94 ? 20.760 -9.484 -30.617 1.00 59.38 94 GLY A N 1
ATOM 730 C CA . GLY A 1 94 ? 20.820 -10.934 -30.841 1.00 59.38 94 GLY A CA 1
ATOM 731 C C . GLY A 1 94 ? 21.376 -11.714 -29.648 1.00 59.38 94 GLY A C 1
ATOM 732 O O . GLY A 1 94 ? 21.767 -12.871 -29.791 1.00 59.38 94 GLY A O 1
ATOM 733 N N . VAL A 1 95 ? 21.417 -11.092 -28.464 1.00 59.50 95 VAL A N 1
ATOM 734 C CA . VAL A 1 95 ? 21.693 -11.794 -27.213 1.00 59.50 95 VAL A CA 1
ATOM 735 C C . VAL A 1 95 ? 20.389 -12.468 -26.818 1.00 59.50 95 VAL A C 1
ATOM 737 O O . VAL A 1 95 ? 19.644 -11.995 -25.958 1.00 59.50 95 VAL A O 1
ATOM 740 N N . ASP A 1 96 ? 20.076 -13.567 -27.505 1.00 50.81 96 ASP A N 1
ATOM 741 C CA . ASP A 1 96 ? 19.051 -14.492 -27.051 1.00 50.81 96 ASP A CA 1
ATOM 742 C C . ASP A 1 96 ? 19.331 -14.755 -25.573 1.00 50.81 96 ASP A C 1
ATOM 744 O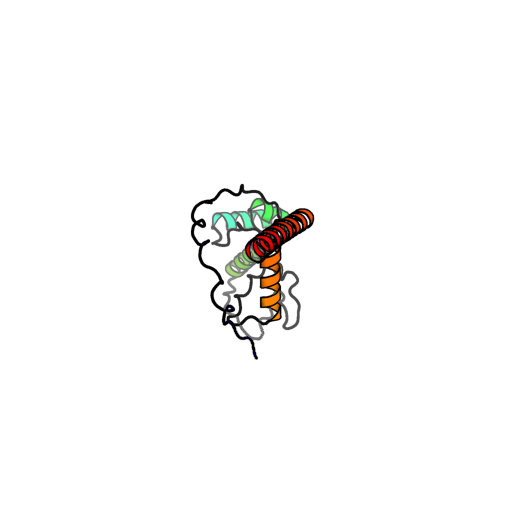 O . ASP A 1 96 ? 20.457 -15.092 -25.194 1.00 50.81 96 ASP A O 1
ATOM 748 N N . SER A 1 97 ? 18.327 -14.554 -24.722 1.00 53.94 97 SER A N 1
ATOM 749 C CA . SER A 1 97 ? 18.413 -14.614 -23.257 1.00 53.94 97 SER A CA 1
ATOM 750 C C . SER A 1 97 ? 18.730 -16.018 -22.703 1.00 53.94 97 SER A C 1
ATOM 752 O O . SER A 1 97 ? 18.234 -16.392 -21.649 1.00 53.94 97 SER A O 1
ATOM 754 N N . LYS A 1 98 ? 19.501 -16.827 -23.437 1.00 48.44 98 LYS A N 1
ATOM 755 C CA . LYS A 1 98 ? 19.876 -18.216 -23.170 1.00 48.44 98 LYS A CA 1
ATOM 756 C C . LYS A 1 98 ? 21.383 -18.448 -23.071 1.00 48.44 98 LYS A C 1
ATOM 758 O O . LYS A 1 98 ? 21.802 -19.599 -23.010 1.00 48.44 98 LYS A O 1
ATOM 763 N N . SER A 1 99 ? 22.207 -17.405 -23.000 1.00 47.66 99 SER A N 1
ATOM 764 C CA . SER A 1 99 ? 23.573 -17.561 -22.485 1.00 47.66 99 SER A CA 1
ATOM 765 C C . SER A 1 99 ? 23.578 -17.394 -20.961 1.00 47.66 99 SER A C 1
ATOM 767 O O . SER A 1 99 ? 24.274 -16.529 -20.428 1.00 47.66 99 SER A O 1
ATOM 769 N N . ASP A 1 100 ? 22.808 -18.235 -20.262 1.00 48.56 100 ASP A N 1
ATOM 770 C CA . ASP A 1 100 ? 22.945 -18.496 -18.819 1.00 48.56 100 ASP A CA 1
ATOM 771 C C . ASP A 1 100 ? 24.182 -19.387 -18.581 1.00 48.56 100 ASP A C 1
ATOM 773 O O . ASP A 1 100 ? 24.125 -20.447 -17.958 1.00 48.56 100 ASP A O 1
ATOM 777 N N . GLY A 1 101 ? 25.319 -18.996 -19.158 1.00 49.06 101 GLY A N 1
ATOM 778 C CA . GLY A 1 101 ? 26.607 -19.566 -18.800 1.00 49.06 101 GLY A CA 1
ATOM 779 C C . GLY A 1 101 ? 27.016 -19.022 -17.428 1.00 49.06 101 GLY A C 1
ATOM 780 O O . GLY A 1 101 ? 26.803 -17.834 -17.177 1.00 49.06 101 GLY A O 1
ATOM 781 N N . PRO A 1 102 ? 27.631 -19.830 -16.548 1.00 52.59 102 PRO A N 1
ATOM 782 C CA . PRO A 1 102 ? 28.075 -19.390 -15.219 1.00 52.59 102 PRO A CA 1
ATOM 783 C C . PRO A 1 102 ? 29.104 -18.238 -15.241 1.00 52.59 102 PRO A C 1
ATOM 785 O O . PRO A 1 102 ? 29.368 -17.657 -14.194 1.00 52.59 102 PRO A O 1
ATOM 788 N N . ASP A 1 103 ? 29.631 -17.883 -16.420 1.00 51.62 103 ASP A N 1
ATOM 789 C CA . ASP A 1 103 ? 30.574 -16.779 -16.663 1.00 51.62 103 ASP A CA 1
ATOM 790 C C . ASP A 1 103 ? 29.940 -15.518 -17.289 1.00 51.62 103 ASP A C 1
ATOM 792 O O . ASP A 1 103 ? 30.633 -14.524 -17.510 1.00 51.62 103 ASP A O 1
ATOM 796 N N . ASN A 1 104 ? 28.632 -15.505 -17.581 1.00 57.66 104 ASN A N 1
ATOM 797 C CA . ASN A 1 104 ? 27.968 -14.315 -18.125 1.00 57.66 104 ASN A CA 1
ATOM 798 C C . ASN A 1 104 ? 27.565 -13.355 -16.996 1.00 57.66 104 ASN A C 1
ATOM 800 O O . ASN A 1 104 ? 26.413 -13.287 -16.559 1.00 57.66 104 ASN A O 1
ATOM 804 N N . TYR A 1 105 ? 28.566 -12.653 -16.478 1.00 56.38 105 TYR A N 1
ATOM 805 C CA . TYR A 1 105 ? 28.420 -11.668 -15.421 1.00 56.38 105 TYR A CA 1
ATOM 806 C C . TYR A 1 105 ? 27.791 -10.379 -15.965 1.00 56.38 105 TYR A C 1
ATOM 808 O O . TYR A 1 105 ? 28.499 -9.491 -16.434 1.00 56.38 105 TYR A O 1
ATOM 816 N N . ASP A 1 106 ? 26.462 -10.272 -15.912 1.00 62.12 106 ASP A N 1
ATOM 817 C CA . ASP A 1 106 ? 25.748 -9.030 -16.226 1.00 62.12 106 ASP A CA 1
ATOM 818 C C . ASP A 1 106 ? 25.882 -8.041 -15.049 1.00 62.12 106 ASP A C 1
ATOM 820 O O . ASP A 1 106 ? 25.274 -8.275 -13.998 1.00 62.12 106 ASP A O 1
ATOM 824 N N . PRO A 1 107 ? 26.628 -6.923 -15.188 1.00 64.56 107 PRO A N 1
ATOM 825 C CA . PRO A 1 107 ? 26.821 -5.948 -14.111 1.00 64.56 107 PRO A CA 1
ATOM 826 C C . PRO A 1 107 ? 25.527 -5.274 -13.629 1.00 64.56 107 PRO A C 1
ATOM 828 O O . PRO A 1 107 ? 25.561 -4.542 -12.643 1.00 64.56 107 PRO A O 1
ATOM 831 N N . ARG A 1 108 ? 24.403 -5.475 -14.331 1.00 66.56 108 ARG A N 1
ATOM 832 C CA . ARG A 1 108 ? 23.080 -4.928 -13.992 1.00 66.56 108 ARG A CA 1
ATOM 833 C C . ARG A 1 108 ? 22.309 -5.797 -13.001 1.00 66.56 108 ARG A C 1
ATOM 835 O O . ARG A 1 108 ? 21.357 -5.323 -12.384 1.00 66.56 108 ARG A O 1
ATOM 842 N N . LYS A 1 109 ? 22.680 -7.072 -12.856 1.00 67.00 109 LYS A N 1
ATOM 843 C CA . LYS A 1 109 ? 22.049 -7.975 -11.891 1.00 67.00 109 LYS A CA 1
ATOM 844 C C . LYS A 1 109 ? 22.724 -7.800 -10.537 1.00 67.00 109 LYS A C 1
ATOM 846 O O . LYS A 1 109 ? 23.947 -7.854 -10.434 1.00 67.00 109 LYS A O 1
ATOM 851 N N . LEU A 1 110 ? 21.908 -7.620 -9.499 1.00 63.47 110 LEU A N 1
ATOM 852 C CA . LEU A 1 110 ? 22.396 -7.524 -8.125 1.00 63.47 110 LEU A CA 1
ATOM 853 C C . LEU A 1 110 ? 23.245 -8.743 -7.786 1.00 63.47 110 LEU A C 1
ATOM 855 O O . LEU A 1 110 ? 22.848 -9.888 -8.033 1.00 63.47 110 LEU A O 1
ATOM 859 N N . ARG A 1 111 ? 24.400 -8.489 -7.178 1.00 71.31 111 ARG A N 1
ATOM 860 C CA . ARG A 1 111 ? 25.240 -9.557 -6.644 1.00 71.31 111 ARG A CA 1
ATOM 861 C C . ARG A 1 111 ? 24.501 -10.244 -5.494 1.00 71.31 111 ARG A C 1
ATOM 863 O O . ARG A 1 111 ? 23.776 -9.573 -4.754 1.00 71.31 111 ARG A O 1
ATOM 870 N N . PRO A 1 112 ? 24.695 -11.556 -5.275 1.00 70.19 112 PRO A N 1
ATOM 871 C CA . PRO A 1 112 ? 24.236 -12.190 -4.045 1.00 70.19 112 PRO A CA 1
ATOM 872 C C . PRO A 1 112 ? 24.758 -11.407 -2.824 1.00 70.19 112 PRO A C 1
ATOM 874 O O . PRO A 1 112 ? 25.965 -11.300 -2.630 1.00 70.19 112 PRO A O 1
ATOM 877 N N . GLY A 1 113 ? 23.849 -10.816 -2.040 1.00 71.88 113 GLY A N 1
ATOM 878 C CA . GLY A 1 113 ? 24.169 -9.973 -0.877 1.00 71.88 113 GLY A CA 1
ATOM 879 C C . GLY A 1 113 ? 24.068 -8.454 -1.091 1.00 71.88 113 GLY A C 1
ATOM 880 O O . GLY A 1 113 ? 24.147 -7.711 -0.117 1.00 71.88 113 GLY A O 1
ATOM 881 N N . GLU A 1 114 ? 23.852 -7.975 -2.31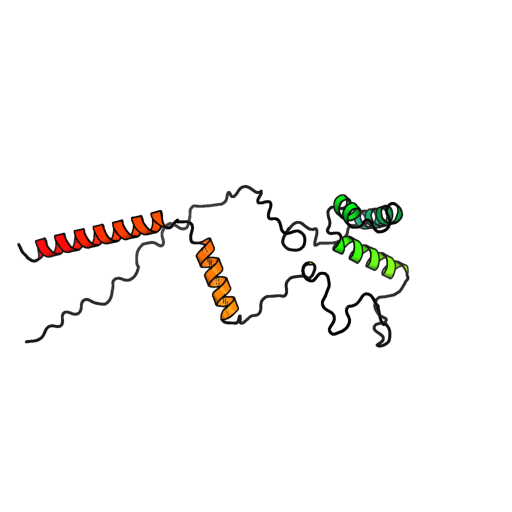7 1.00 79.88 114 GLU A N 1
ATOM 882 C CA . GLU A 1 114 ? 23.609 -6.557 -2.605 1.00 79.88 114 GLU A CA 1
ATOM 883 C C . GLU A 1 114 ? 22.115 -6.219 -2.451 1.00 79.88 114 GLU A C 1
ATOM 885 O O . GLU A 1 114 ? 21.246 -6.908 -2.993 1.00 79.88 114 GLU A O 1
ATOM 890 N N . ILE A 1 115 ? 21.802 -5.176 -1.674 1.00 76.19 115 ILE A N 1
ATOM 891 C CA . ILE A 1 115 ? 20.424 -4.705 -1.478 1.00 76.19 115 ILE A CA 1
ATOM 892 C C . ILE A 1 115 ? 19.982 -3.980 -2.749 1.00 76.19 115 ILE A C 1
ATOM 894 O O . ILE A 1 115 ? 20.687 -3.099 -3.234 1.00 76.19 115 ILE A O 1
ATOM 898 N N . ASP A 1 116 ? 18.805 -4.332 -3.266 1.00 73.25 116 ASP A N 1
ATOM 899 C CA . ASP A 1 116 ? 18.206 -3.639 -4.408 1.00 73.25 116 ASP A CA 1
ATOM 900 C C . ASP A 1 116 ? 18.023 -2.144 -4.097 1.00 73.25 116 ASP A C 1
ATOM 902 O O . ASP A 1 116 ? 17.366 -1.828 -3.102 1.00 73.25 116 ASP A O 1
ATOM 906 N N . PRO A 1 117 ? 18.546 -1.223 -4.927 1.00 79.56 117 PRO A N 1
ATOM 907 C CA . PRO A 1 117 ? 18.281 0.206 -4.792 1.00 79.56 117 PRO A CA 1
ATOM 908 C C . PRO A 1 117 ? 16.801 0.595 -4.923 1.00 79.56 117 PRO A C 1
ATOM 910 O O . PRO A 1 117 ? 16.439 1.698 -4.520 1.00 79.56 117 PRO A O 1
ATOM 913 N N . ASN A 1 118 ? 15.955 -0.261 -5.508 1.00 71.44 118 ASN A N 1
ATOM 914 C CA . ASN A 1 118 ? 14.542 0.018 -5.757 1.00 71.44 118 ASN A CA 1
ATOM 915 C C . ASN A 1 118 ? 13.638 -1.199 -5.447 1.00 71.44 118 ASN A C 1
ATOM 917 O O . ASN A 1 118 ? 13.042 -1.799 -6.352 1.00 71.44 118 ASN A O 1
ATOM 921 N N . PRO A 1 119 ? 13.506 -1.592 -4.166 1.00 77.25 119 PRO A N 1
ATOM 922 C CA . PRO A 1 119 ? 12.673 -2.725 -3.771 1.00 77.25 119 PRO A CA 1
ATOM 923 C C . PRO A 1 119 ? 11.175 -2.485 -4.015 1.00 77.25 119 PRO A C 1
ATOM 925 O O . PRO A 1 119 ? 10.427 -3.448 -4.178 1.00 77.25 119 PRO A O 1
ATOM 928 N N . GLU A 1 120 ? 10.723 -1.231 -4.068 1.00 76.25 120 GLU A N 1
ATOM 929 C CA . GLU A 1 120 ? 9.318 -0.862 -4.248 1.00 76.25 120 GLU A CA 1
ATOM 930 C C . GLU A 1 120 ? 8.774 -1.147 -5.656 1.00 76.25 120 GLU A C 1
ATOM 932 O O . GLU A 1 120 ? 7.566 -1.300 -5.838 1.00 76.25 120 GLU A O 1
ATOM 937 N N . THR A 1 121 ? 9.653 -1.281 -6.655 1.00 73.56 121 THR A N 1
ATOM 938 C CA . THR A 1 121 ? 9.250 -1.659 -8.021 1.00 73.56 121 THR A CA 1
ATOM 939 C C . THR A 1 121 ? 8.984 -3.147 -8.204 1.00 73.56 121 THR A C 1
ATOM 941 O O . THR A 1 121 ? 8.384 -3.542 -9.211 1.00 73.56 121 THR A O 1
ATOM 944 N N . ARG A 1 122 ? 9.390 -3.985 -7.246 1.00 73.81 122 ARG A N 1
ATOM 945 C CA . ARG A 1 122 ? 9.160 -5.427 -7.318 1.00 73.81 122 ARG A CA 1
ATOM 946 C C . ARG A 1 122 ? 7.694 -5.755 -7.034 1.00 73.81 122 ARG A C 1
ATOM 948 O O . ARG A 1 122 ? 7.070 -5.123 -6.181 1.00 73.81 122 ARG A O 1
ATOM 955 N N . PRO A 1 123 ? 7.127 -6.773 -7.706 1.00 79.38 123 PRO A N 1
ATOM 956 C CA . PRO A 1 123 ? 5.799 -7.247 -7.355 1.00 79.38 123 PRO A CA 1
ATOM 957 C C . PRO A 1 123 ? 5.788 -7.731 -5.902 1.00 79.38 123 PRO A C 1
ATOM 959 O O . PRO A 1 123 ? 6.728 -8.394 -5.452 1.00 79.38 123 PRO A O 1
ATOM 962 N N . ALA A 1 124 ? 4.709 -7.406 -5.184 1.00 83.88 124 ALA A N 1
ATOM 963 C CA . ALA A 1 124 ? 4.491 -7.914 -3.838 1.00 83.88 124 ALA A CA 1
ATOM 964 C C . ALA A 1 124 ? 4.555 -9.445 -3.856 1.00 83.88 124 ALA A C 1
ATOM 966 O O . ALA A 1 124 ? 4.004 -10.098 -4.750 1.00 83.88 124 ALA A O 1
ATOM 967 N N . ARG A 1 125 ? 5.265 -10.008 -2.880 1.00 85.06 125 ARG A N 1
ATOM 968 C CA . ARG A 1 125 ? 5.335 -11.458 -2.724 1.00 85.06 125 ARG A CA 1
ATOM 969 C C . ARG A 1 125 ? 3.937 -11.982 -2.382 1.00 85.06 125 ARG A C 1
ATOM 971 O O . ARG A 1 125 ? 3.230 -11.300 -1.643 1.00 85.06 125 ARG A O 1
ATOM 978 N N . PRO A 1 126 ? 3.538 -13.155 -2.903 1.00 87.25 126 PRO A N 1
ATOM 979 C CA . PRO A 1 126 ? 2.321 -13.808 -2.453 1.00 87.25 126 PRO A CA 1
ATOM 980 C C . PRO A 1 126 ? 2.354 -14.022 -0.943 1.00 87.25 126 PRO A C 1
ATOM 982 O O . PRO A 1 126 ? 3.403 -14.343 -0.376 1.00 87.25 126 PRO A O 1
ATOM 985 N N . ASP A 1 127 ? 1.195 -13.850 -0.330 1.00 86.75 127 ASP A N 1
ATOM 986 C CA . ASP A 1 127 ? 1.000 -14.043 1.096 1.00 86.75 127 ASP A CA 1
ATOM 987 C C . ASP A 1 127 ? 1.310 -15.500 1.504 1.00 86.75 127 ASP A C 1
ATOM 989 O O . ASP A 1 127 ? 0.914 -16.432 0.792 1.00 86.75 127 ASP A O 1
ATOM 993 N N . PRO A 1 128 ? 2.002 -15.735 2.634 1.00 87.38 128 PRO A N 1
ATOM 994 C CA . PRO A 1 128 ? 2.170 -17.073 3.191 1.00 87.38 128 PRO A CA 1
ATOM 995 C C . PRO A 1 128 ? 0.819 -17.690 3.582 1.00 87.38 128 PRO A C 1
ATOM 997 O O . PRO A 1 128 ? -0.102 -16.980 3.983 1.00 87.38 128 PRO A O 1
ATOM 1000 N N . VAL A 1 129 ? 0.709 -19.022 3.512 1.00 83.31 129 VAL A N 1
ATOM 1001 C CA . VAL A 1 129 ? -0.498 -19.748 3.961 1.00 83.31 129 VAL A CA 1
ATOM 1002 C C . VAL A 1 129 ? -0.694 -19.576 5.469 1.00 83.31 129 VAL A C 1
ATOM 1004 O O . VAL A 1 129 ? -1.783 -19.218 5.916 1.00 83.31 129 VAL A O 1
ATOM 1007 N N . ASP A 1 130 ? 0.388 -19.756 6.226 1.00 88.25 130 ASP A N 1
ATOM 1008 C CA . ASP A 1 130 ? 0.406 -19.596 7.673 1.00 88.25 130 ASP A CA 1
ATOM 1009 C C . ASP A 1 130 ? 1.183 -18.329 8.036 1.00 88.25 130 ASP A C 1
ATOM 1011 O O . ASP A 1 130 ? 2.413 -18.294 8.002 1.00 88.25 130 ASP A O 1
ATOM 1015 N N . TRP A 1 131 ? 0.443 -17.268 8.362 1.00 86.69 131 TRP A N 1
ATOM 1016 C CA . TRP A 1 131 ? 1.010 -16.038 8.911 1.00 86.69 131 TRP A CA 1
ATOM 1017 C C . TRP A 1 131 ? 1.548 -16.274 10.323 1.00 86.69 131 TRP A C 1
ATOM 1019 O O . TRP A 1 131 ? 0.932 -17.004 11.110 1.00 86.69 131 TRP A O 1
ATOM 1029 N N . ASP A 1 132 ? 2.652 -15.612 10.660 1.00 91.19 132 ASP A N 1
ATOM 1030 C CA . ASP A 1 132 ? 3.119 -15.518 12.039 1.00 91.19 132 ASP A CA 1
ATOM 1031 C C . ASP A 1 132 ? 2.148 -14.686 12.893 1.00 91.19 132 ASP A C 1
ATOM 1033 O O . ASP A 1 132 ? 1.227 -14.018 12.400 1.00 91.19 132 ASP A O 1
ATOM 1037 N N . ASP A 1 133 ? 2.300 -14.790 14.209 1.00 93.38 133 ASP A N 1
ATOM 1038 C CA . ASP A 1 133 ? 1.385 -14.132 15.139 1.00 93.38 133 ASP A CA 1
ATOM 1039 C C . ASP A 1 133 ? 1.531 -12.604 15.091 1.00 93.38 133 ASP A C 1
ATOM 1041 O O . ASP A 1 133 ? 0.521 -11.902 15.161 1.00 93.38 133 ASP A O 1
ATOM 1045 N N . ASP A 1 134 ? 2.735 -12.098 14.819 1.00 93.25 134 ASP A N 1
ATOM 1046 C CA . ASP A 1 134 ? 3.010 -10.670 14.647 1.00 93.25 134 ASP A CA 1
ATOM 1047 C C . ASP A 1 134 ? 2.254 -10.080 13.438 1.00 93.25 134 ASP A C 1
ATOM 1049 O O . ASP A 1 134 ? 1.617 -9.024 13.545 1.00 93.25 134 ASP A O 1
ATOM 1053 N N . ALA A 1 135 ? 2.240 -10.758 12.280 1.00 91.06 135 ALA A N 1
ATOM 1054 C CA . ALA A 1 135 ? 1.485 -10.290 11.116 1.00 91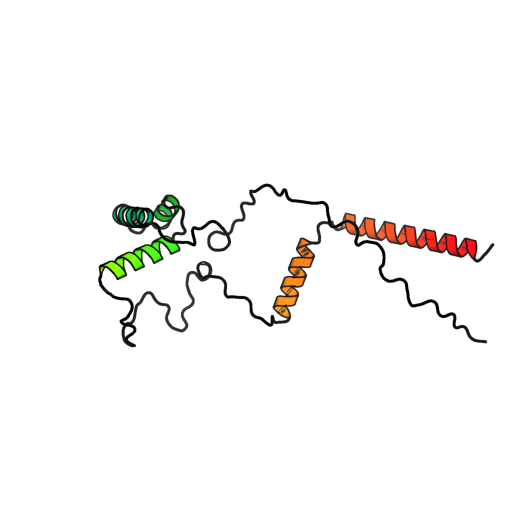.06 135 ALA A CA 1
ATOM 1055 C C . ALA A 1 135 ? -0.030 -10.361 11.346 1.00 91.06 135 ALA A C 1
ATOM 1057 O O . ALA A 1 135 ? -0.766 -9.449 10.945 1.00 91.06 135 ALA A O 1
ATOM 1058 N N . LYS A 1 136 ? -0.520 -11.408 12.023 1.00 92.56 136 LYS A N 1
ATOM 1059 C CA . LYS A 1 136 ? -1.938 -11.503 12.409 1.00 92.56 136 LYS A CA 1
ATOM 1060 C C . LYS A 1 136 ? -2.327 -10.377 13.364 1.00 92.56 136 LYS A C 1
ATOM 1062 O O . LYS A 1 136 ? -3.386 -9.768 13.177 1.00 92.56 136 LYS A O 1
ATOM 1067 N N . GLU A 1 137 ? -1.483 -10.070 14.347 1.00 94.94 137 GLU A N 1
ATOM 1068 C CA . GLU A 1 137 ? -1.698 -8.970 15.284 1.00 94.94 137 GLU A CA 1
ATOM 1069 C C . GLU A 1 137 ? -1.765 -7.639 14.531 1.00 94.94 137 GLU A C 1
ATOM 1071 O O . GLU A 1 137 ? -2.741 -6.896 14.675 1.00 94.94 137 GLU A O 1
ATOM 1076 N N . MET A 1 138 ? -0.810 -7.380 13.637 1.00 96.12 138 MET A N 1
ATOM 1077 C CA . MET A 1 138 ? -0.790 -6.178 12.807 1.00 96.12 138 MET A CA 1
ATOM 1078 C C . MET A 1 138 ? -2.069 -6.030 11.965 1.00 96.12 138 MET A C 1
ATOM 1080 O O . MET A 1 138 ? -2.671 -4.950 11.932 1.00 96.12 138 MET A O 1
ATOM 1084 N N . LEU A 1 139 ? -2.531 -7.107 11.320 1.00 92.62 139 LEU A N 1
ATOM 1085 C CA . LEU A 1 139 ? -3.777 -7.107 10.546 1.00 92.62 139 LEU A CA 1
ATOM 1086 C C . LEU A 1 139 ? -4.999 -6.841 11.431 1.00 92.62 139 LEU A C 1
ATOM 1088 O O . LEU A 1 139 ? -5.889 -6.074 11.050 1.00 92.62 139 LEU A O 1
ATOM 1092 N N . SER A 1 140 ? -5.048 -7.443 12.619 1.00 93.69 140 SER A N 1
ATOM 1093 C CA . SER A 1 140 ? -6.133 -7.222 13.577 1.00 93.69 140 SER A CA 1
ATOM 1094 C C . SER A 1 140 ? -6.169 -5.769 14.067 1.00 93.69 140 SER A C 1
ATOM 1096 O O . SER A 1 140 ? -7.240 -5.154 14.105 1.00 93.69 140 SER A O 1
ATOM 1098 N N . ALA A 1 141 ? -5.003 -5.170 14.324 1.00 95.25 141 ALA A N 1
ATOM 1099 C CA . ALA A 1 141 ? -4.868 -3.778 14.726 1.00 95.25 141 ALA A CA 1
ATOM 1100 C C . ALA A 1 141 ? -5.295 -2.824 13.602 1.00 95.25 141 ALA A C 1
ATOM 1102 O O . ALA A 1 141 ? -6.022 -1.858 13.851 1.00 95.25 141 ALA A O 1
ATOM 1103 N N . ALA A 1 142 ? -4.902 -3.104 12.356 1.00 96.50 142 ALA A N 1
ATOM 1104 C CA . ALA A 1 142 ? -5.330 -2.333 11.191 1.00 96.50 142 ALA A CA 1
ATOM 1105 C C . ALA A 1 142 ? -6.856 -2.387 11.009 1.00 96.50 142 ALA A C 1
ATOM 1107 O O . ALA A 1 142 ? -7.495 -1.341 10.863 1.00 96.50 142 ALA A O 1
ATOM 1108 N N . ARG A 1 143 ? -7.458 -3.583 11.104 1.00 93.38 143 ARG A N 1
ATOM 1109 C CA . ARG A 1 143 ? -8.921 -3.762 11.055 1.00 93.38 143 ARG A CA 1
ATOM 1110 C C . ARG A 1 143 ? -9.620 -2.975 12.160 1.00 93.38 143 ARG A C 1
ATOM 1112 O O . ARG A 1 143 ? -10.572 -2.250 11.880 1.00 93.38 143 ARG A O 1
ATOM 1119 N N . ALA A 1 144 ? -9.127 -3.064 13.395 1.00 94.06 144 ALA A N 1
ATOM 1120 C CA . ALA A 1 144 ? -9.692 -2.333 14.523 1.00 94.06 144 ALA A CA 1
ATOM 1121 C C . ALA A 1 144 ? -9.619 -0.814 14.310 1.00 94.06 144 ALA A C 1
ATOM 1123 O O . ALA A 1 144 ? -10.589 -0.107 14.581 1.00 94.06 144 ALA A O 1
ATOM 1124 N N . ARG A 1 145 ? -8.499 -0.290 13.804 1.00 92.81 145 ARG A N 1
ATOM 1125 C CA . ARG A 1 145 ? -8.348 1.145 13.512 1.00 92.81 145 ARG A CA 1
ATOM 1126 C C . ARG A 1 145 ? -9.323 1.616 12.436 1.00 92.81 145 ARG A C 1
ATOM 1128 O O . ARG A 1 145 ? -9.968 2.636 12.638 1.00 92.81 145 ARG A O 1
ATOM 1135 N N . LEU A 1 146 ? -9.472 0.860 11.349 1.00 93.44 146 LEU A N 1
ATOM 1136 C CA . LEU A 1 146 ? -10.392 1.202 10.259 1.00 93.44 146 LEU A CA 1
ATOM 1137 C C . LEU A 1 146 ? -11.865 1.142 10.685 1.00 93.44 146 LEU A C 1
ATOM 1139 O O . LEU A 1 146 ? -12.652 1.992 10.281 1.00 93.44 146 LEU A O 1
ATOM 1143 N N . ALA A 1 147 ? -12.241 0.173 11.525 1.00 93.12 147 ALA A N 1
ATOM 1144 C CA . ALA A 1 147 ? -13.608 0.056 12.036 1.00 93.12 147 ALA A CA 1
ATOM 1145 C C . ALA A 1 147 ? -13.968 1.152 13.060 1.00 93.12 147 ALA A C 1
ATOM 1147 O O . ALA A 1 147 ? -15.138 1.492 13.236 1.00 93.12 147 ALA A O 1
ATOM 1148 N N . ASN A 1 148 ? -12.977 1.717 13.756 1.00 91.31 148 ASN A N 1
ATOM 1149 C CA . ASN A 1 148 ? -13.185 2.757 14.759 1.00 91.31 148 ASN A CA 1
ATOM 1150 C C . ASN A 1 148 ? -13.401 4.135 14.112 1.00 91.31 148 ASN A C 1
ATOM 1152 O O . ASN A 1 148 ? -12.473 4.926 13.976 1.00 91.31 148 ASN A O 1
ATOM 1156 N N . THR A 1 149 ? -14.652 4.462 13.799 1.00 91.38 149 THR A N 1
ATOM 1157 C CA . THR A 1 149 ? -15.041 5.785 13.272 1.00 91.38 149 THR A CA 1
ATOM 1158 C C . THR A 1 149 ? -15.486 6.768 14.362 1.00 91.38 149 THR A C 1
ATOM 1160 O O . THR A 1 149 ? -15.518 7.979 14.151 1.00 91.38 149 THR A O 1
ATOM 1163 N N . SER A 1 150 ? -15.822 6.270 15.557 1.00 87.19 150 SER A N 1
ATOM 1164 C CA . SER A 1 150 ? -16.290 7.086 16.682 1.00 87.19 150 SER A CA 1
ATOM 1165 C C . SER A 1 150 ? -15.130 7.643 17.518 1.00 87.19 150 SER A C 1
ATOM 1167 O O . SER A 1 150 ? -14.299 6.875 18.015 1.00 87.19 150 SER A O 1
ATOM 1169 N N . GLY A 1 151 ? -15.126 8.956 17.755 1.00 91.50 151 GLY A N 1
ATOM 1170 C CA . GLY A 1 151 ? -14.168 9.615 18.649 1.00 91.50 151 GLY A CA 1
ATOM 1171 C C . GLY A 1 151 ? -14.402 9.323 20.138 1.00 91.50 151 GLY A C 1
ATOM 1172 O O . GLY A 1 151 ? -15.442 8.802 20.546 1.00 91.50 151 GLY A O 1
ATOM 1173 N N . GLU A 1 152 ? -13.446 9.713 20.981 1.00 91.25 152 GLU A N 1
ATOM 1174 C CA . GLU A 1 152 ? -13.454 9.421 22.422 1.00 91.25 152 GLU A CA 1
ATOM 1175 C C . GLU A 1 152 ? -14.706 9.954 23.141 1.00 91.25 152 GLU A C 1
ATOM 1177 O O . GLU A 1 152 ? -15.316 9.256 23.950 1.00 91.25 152 GLU A O 1
ATOM 1182 N N . LYS A 1 153 ? -15.158 11.165 22.786 1.00 93.88 153 LYS A N 1
ATOM 1183 C CA . LYS A 1 153 ? -16.377 11.769 23.347 1.00 93.88 153 LYS A CA 1
ATOM 1184 C C . LYS A 1 153 ? -17.637 10.968 23.008 1.00 93.88 153 LYS A C 1
ATOM 1186 O O . LYS A 1 153 ? -18.517 10.845 23.855 1.00 93.88 153 LYS A O 1
ATOM 1191 N N . ALA A 1 154 ? -17.719 10.416 21.797 1.00 93.62 154 ALA A N 1
ATOM 1192 C CA . ALA A 1 154 ? -18.844 9.583 21.381 1.00 93.62 154 ALA A CA 1
ATOM 1193 C C . ALA A 1 154 ? -18.846 8.248 22.141 1.00 93.62 154 ALA A C 1
ATOM 1195 O O . ALA A 1 154 ? -19.879 7.850 22.672 1.00 93.62 154 ALA A O 1
ATOM 1196 N N . LYS A 1 155 ? -17.673 7.615 22.290 1.00 93.81 155 LYS A N 1
ATOM 1197 C CA . LYS A 1 155 ? -17.517 6.388 23.087 1.00 93.81 155 LYS A CA 1
ATOM 1198 C C . LYS A 1 155 ? -17.874 6.606 24.559 1.00 93.81 155 LYS A C 1
ATOM 1200 O O . LYS A 1 155 ? -18.563 5.774 25.141 1.00 93.81 155 LYS A O 1
ATOM 1205 N N . ARG A 1 156 ? -17.449 7.727 25.156 1.00 95.44 156 ARG A N 1
ATOM 1206 C CA . ARG A 1 156 ? -17.783 8.090 26.544 1.00 95.44 156 ARG A CA 1
ATOM 1207 C C . ARG A 1 156 ? -19.292 8.249 26.737 1.00 95.44 156 ARG A C 1
ATOM 1209 O O . ARG A 1 156 ? -19.855 7.576 27.589 1.00 95.44 156 ARG A O 1
ATOM 1216 N N . ARG A 1 157 ? -19.950 9.042 25.884 1.00 94.25 157 ARG A N 1
ATOM 1217 C CA . ARG A 1 157 ? -21.411 9.238 25.930 1.00 94.25 157 ARG A CA 1
ATOM 1218 C C . ARG A 1 157 ? -22.188 7.934 25.741 1.00 94.25 157 ARG A C 1
ATOM 1220 O O . ARG A 1 157 ? -23.180 7.712 26.423 1.00 94.25 157 ARG A O 1
ATOM 1227 N N . ALA A 1 158 ? -21.736 7.058 24.841 1.00 93.88 158 ALA A N 1
ATOM 1228 C CA . ALA A 1 158 ? -22.353 5.746 24.649 1.00 93.88 158 ALA A CA 1
ATOM 1229 C C . ALA A 1 158 ? -22.252 4.876 25.914 1.00 93.88 158 ALA A C 1
ATOM 1231 O O . ALA A 1 158 ? -23.228 4.238 26.295 1.00 93.88 158 ALA A O 1
ATOM 1232 N N . ARG A 1 159 ? -21.099 4.893 26.598 1.00 96.31 159 ARG A N 1
ATOM 1233 C CA . ARG A 1 159 ? -20.908 4.184 27.875 1.00 96.31 159 ARG A CA 1
ATOM 1234 C C . ARG A 1 159 ? -21.783 4.754 28.993 1.00 96.31 159 ARG A C 1
ATOM 1236 O O . ARG A 1 159 ? -22.400 3.981 29.713 1.00 96.31 159 ARG A O 1
ATOM 1243 N N . GLU A 1 160 ? -21.862 6.078 29.116 1.00 97.06 160 GLU A N 1
ATOM 1244 C CA . GLU A 1 160 ? -22.720 6.754 30.104 1.00 97.06 160 GLU A CA 1
ATOM 1245 C C . GLU A 1 160 ? -24.193 6.371 29.920 1.00 97.06 160 GLU A C 1
ATOM 1247 O O . GLU A 1 160 ? -24.854 6.007 30.888 1.00 97.06 160 GLU A O 1
ATOM 1252 N N . LYS A 1 161 ? -24.678 6.345 28.673 1.00 97.00 161 LYS A N 1
ATOM 1253 C CA . LYS A 1 161 ? -26.057 5.950 28.362 1.00 97.00 161 LYS A CA 1
ATOM 1254 C C . LYS A 1 161 ? -26.365 4.505 28.773 1.00 97.00 161 LYS A C 1
ATOM 1256 O O . LYS A 1 161 ? -27.407 4.245 29.363 1.00 97.00 161 LYS A O 1
ATOM 1261 N N . ILE A 1 162 ? -25.446 3.572 28.508 1.00 96.75 162 ILE A N 1
ATOM 1262 C CA . ILE A 1 162 ? -25.602 2.164 28.914 1.00 96.75 162 ILE A CA 1
ATOM 1263 C C . ILE A 1 162 ? -25.651 2.043 30.446 1.00 96.75 162 ILE A C 1
ATOM 1265 O O . ILE A 1 162 ? -26.476 1.305 30.982 1.00 96.75 162 ILE A O 1
ATOM 1269 N N . LEU A 1 163 ? -24.794 2.781 31.161 1.00 97.25 163 LEU A N 1
ATOM 1270 C CA . LEU A 1 163 ? -24.773 2.789 32.628 1.00 97.25 163 LEU A CA 1
ATOM 1271 C C . LEU A 1 163 ? -26.057 3.380 33.229 1.00 97.25 163 LEU A C 1
ATOM 1273 O O . LEU A 1 163 ? -26.561 2.868 34.232 1.00 97.25 163 LEU A O 1
ATOM 1277 N N . GLU A 1 164 ? -26.600 4.433 32.620 1.00 97.06 164 GLU A N 1
ATOM 1278 C CA . GLU A 1 164 ? -27.871 5.039 33.022 1.00 97.06 164 GLU A CA 1
ATOM 1279 C C . GLU A 1 164 ? -29.044 4.069 32.819 1.00 97.06 164 GLU A C 1
ATOM 1281 O O . GLU A 1 164 ? -29.850 3.866 33.730 1.00 97.06 164 GLU A O 1
ATOM 1286 N N . GLU A 1 165 ? -29.106 3.400 31.665 1.00 97.50 165 GLU A N 1
ATOM 1287 C CA . GLU A 1 165 ? -30.126 2.389 31.373 1.00 97.50 165 GLU A CA 1
ATOM 1288 C C . GLU A 1 165 ? -30.048 1.199 32.341 1.00 97.50 165 GLU A C 1
ATOM 1290 O O . GLU A 1 165 ? -31.077 0.786 32.884 1.00 97.50 165 GLU A O 1
ATOM 1295 N N . ALA A 1 166 ? -28.842 0.700 32.633 1.00 97.00 166 ALA A N 1
ATOM 1296 C CA . ALA A 1 166 ? -28.628 -0.364 33.613 1.00 97.00 166 ALA A CA 1
ATOM 1297 C C . ALA A 1 166 ? -29.074 0.058 35.025 1.00 97.00 166 ALA A C 1
ATOM 1299 O O . ALA A 1 166 ? -29.775 -0.690 35.711 1.00 97.00 166 ALA A O 1
ATOM 1300 N N . SER A 1 167 ? -28.742 1.285 35.440 1.00 96.62 167 SER A N 1
ATOM 1301 C CA . SER A 1 167 ? -29.147 1.836 36.741 1.00 96.62 167 SER A CA 1
ATOM 1302 C C . SER A 1 167 ? -30.666 1.988 36.847 1.00 96.62 167 SER A C 1
ATOM 1304 O O . SER A 1 167 ? -31.266 1.667 37.878 1.00 96.62 167 SER A O 1
ATOM 1306 N N . ARG A 1 168 ? -31.316 2.429 35.763 1.00 96.88 168 ARG A N 1
ATOM 1307 C CA . ARG A 1 168 ? -32.777 2.534 35.676 1.00 96.88 168 ARG A CA 1
ATOM 1308 C C . ARG A 1 168 ? -33.439 1.168 35.840 1.00 96.88 168 ARG A C 1
ATOM 1310 O O . ARG A 1 168 ? -34.395 1.052 36.605 1.00 96.88 168 ARG A O 1
ATOM 1317 N N . LEU A 1 169 ? -32.929 0.144 35.152 1.00 96.19 169 LEU A N 1
ATOM 1318 C CA . LEU A 1 169 ? -33.440 -1.226 35.247 1.00 96.19 169 LEU A CA 1
ATOM 1319 C C . LEU A 1 169 ? -33.273 -1.800 36.660 1.00 96.19 169 LEU A C 1
ATOM 1321 O O . LEU A 1 169 ? -34.235 -2.338 37.202 1.00 96.19 169 LEU A O 1
ATOM 1325 N N . ALA A 1 170 ? -32.116 -1.605 37.296 1.00 94.62 170 ALA A N 1
ATOM 1326 C CA . ALA A 1 170 ? -31.881 -2.051 38.670 1.00 94.62 170 ALA A CA 1
ATOM 1327 C C . ALA A 1 170 ? -32.831 -1.376 39.679 1.00 94.62 170 ALA A C 1
ATOM 1329 O O . ALA A 1 170 ? -3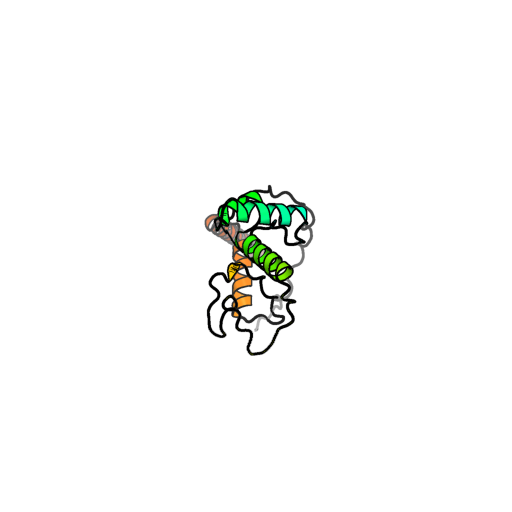3.369 -2.025 40.577 1.00 94.62 170 ALA A O 1
ATOM 1330 N N . CYS A 1 171 ? -33.096 -0.075 39.516 1.00 93.06 171 CYS A N 1
ATOM 1331 C CA . CYS A 1 171 ? -34.059 0.646 40.351 1.00 93.06 171 CYS A CA 1
ATOM 1332 C C . CYS A 1 171 ? -35.486 0.098 40.182 1.00 93.06 171 CYS A C 1
ATOM 1334 O O . CYS A 1 171 ? -36.204 -0.086 41.166 1.00 93.06 171 CYS A O 1
ATOM 1336 N N . LEU A 1 172 ? -35.891 -0.200 38.943 1.00 93.25 172 LEU A N 1
ATOM 1337 C CA . LEU A 1 172 ? -37.185 -0.822 38.658 1.00 93.25 172 LEU A CA 1
ATOM 1338 C C . LEU A 1 172 ? -37.290 -2.224 39.264 1.00 93.25 172 LEU A C 1
ATOM 1340 O O . LEU A 1 172 ? -38.318 -2.547 39.853 1.00 93.25 172 LEU A O 1
ATOM 1344 N N . GLN A 1 173 ? -36.228 -3.026 39.176 1.00 93.56 173 GLN A N 1
ATOM 1345 C CA . GLN A 1 173 ? -36.174 -4.345 39.799 1.00 93.56 173 GLN A CA 1
ATOM 1346 C C . GLN A 1 173 ? -36.336 -4.250 41.322 1.00 93.56 173 GLN A C 1
ATOM 1348 O O . GLN A 1 173 ? -37.200 -4.916 41.886 1.00 93.56 173 GLN A O 1
ATOM 1353 N N . LYS A 1 174 ? -35.619 -3.332 41.982 1.00 93.88 174 LYS A N 1
ATOM 1354 C CA . LYS A 1 174 ? -35.749 -3.105 43.430 1.00 93.88 174 LYS A CA 1
ATOM 1355 C C . LYS A 1 174 ? -37.168 -2.699 43.846 1.00 93.88 174 LYS A C 1
ATOM 1357 O O . LYS A 1 174 ? -37.650 -3.158 44.874 1.00 93.88 174 LYS A O 1
ATOM 1362 N N . LYS A 1 175 ? -37.844 -1.857 43.054 1.00 92.19 175 LYS A N 1
ATOM 1363 C CA . LYS A 1 175 ? -39.251 -1.473 43.288 1.00 92.19 175 LYS A CA 1
ATOM 1364 C C . LYS A 1 175 ? -40.229 -2.629 43.077 1.00 92.19 175 LYS A C 1
ATOM 1366 O O . LYS A 1 175 ? -41.298 -2.627 43.666 1.00 92.19 175 LYS A O 1
ATOM 1371 N N . ARG A 1 176 ? -39.888 -3.587 42.213 1.00 91.25 176 ARG A N 1
ATOM 1372 C CA . ARG A 1 176 ? -40.698 -4.787 41.977 1.00 91.25 176 ARG A CA 1
ATOM 1373 C C . ARG A 1 176 ? -40.559 -5.796 43.117 1.00 91.25 176 ARG A C 1
ATOM 1375 O O . ARG A 1 176 ? -41.534 -6.454 43.455 1.00 91.25 176 ARG A O 1
ATOM 1382 N N . GLU A 1 177 ? -39.356 -5.932 43.665 1.00 91.25 177 GLU A N 1
ATOM 1383 C CA . GLU A 1 177 ? -39.031 -6.918 44.704 1.00 91.25 177 GLU A CA 1
ATOM 1384 C C . GLU A 1 177 ? -39.375 -6.440 46.126 1.00 91.25 177 GLU A C 1
ATOM 1386 O O . GLU A 1 177 ? -39.637 -7.274 46.987 1.00 91.25 177 GLU A O 1
ATOM 1391 N N . ASN A 1 178 ? -39.435 -5.123 46.362 1.00 74.62 178 ASN A N 1
ATOM 1392 C CA . ASN A 1 178 ? -39.907 -4.514 47.613 1.00 74.62 178 ASN A CA 1
ATOM 1393 C C . ASN A 1 178 ? -41.171 -3.661 47.367 1.00 74.62 178 ASN A C 1
ATOM 1395 O O . ASN A 1 178 ? -41.027 -2.448 47.165 1.00 74.62 178 ASN A O 1
ATOM 1399 N N . PRO A 1 179 ? -42.372 -4.274 47.338 1.00 63.81 179 PRO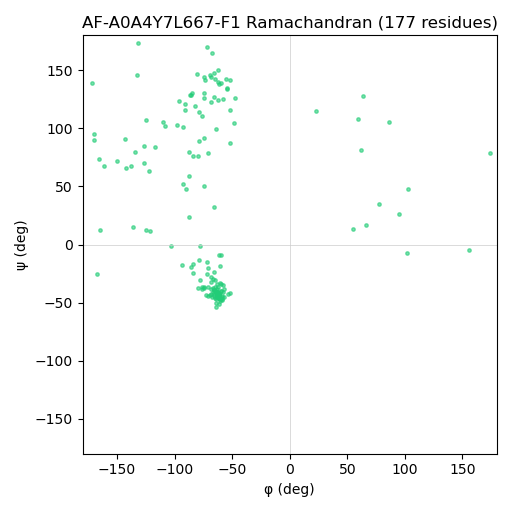 A N 1
ATOM 1400 C CA . PRO A 1 179 ? -43.647 -3.565 47.203 1.00 63.81 179 PRO A CA 1
ATOM 1401 C C . PRO A 1 179 ? -44.019 -2.734 48.438 1.00 63.81 179 PRO A C 1
ATOM 1403 O O . PRO A 1 179 ? -43.626 -3.112 49.567 1.00 63.81 179 PRO A O 1
#

Secondary structure (DSSP, 8-state):
--------S--S--S--S-TT-------S------TTTS-TTS--S---HHHHHHHHHHHHHSTT-HHHHHHHHTS-HHHHHHHHHHHHHHHTT--TT---TT---TTSPPTTPPPS-GGGSPPPPPPSS--HHHHHHHHHHHHHHH--S-HHHHHHHHHHHHHHHHHHHHHHHHHH--

Sequence (179 aa):
MNFSNPELQNMTVTSGLESLHYFHANLPFTAKLGGANGLILPLKRLLNGREEDERLLHLSKVMPSQWKTIASTIGRTSSQCIDRYEKLLDAACGVDSKSDGPDNYDPRKLRPGEIDPNPETRPARPDPVDWDDDAKEMLSAARARLANTSGEKAKRRAREKILEEASRLACLQKKRENP